Protein AF-A0A4R2RSB8-F1 (afdb_monomer_lite)

Radius of gyration: 29.46 Å; chains: 1; bounding box: 56×40×78 Å

Foldseek 3Di:
DDDDDKDQPDAAPPDDDPNHHFDFFQGFIDPPRWTFFKAAPPDDDVNGGGHDQQGATQCGDTRNDDDPPDDDDHDMDGHHHRDYPDDVVRVVVVVVVVVVVVPDDDPPDVPPVVVPPVPDDPVVVVVVVVVVVVVVVVVVPDPAPFAFAAQDFLDFFQQWDFDDPVLVVLVVVLVVQVVDPPPPLPPQDDDCVQAPDQDSVNVSFFDNFKHKDQLQPDDDWWKDWARDPVCQQPFKIASDADLDRNCCCLQVVDESNRGSGFKMWIFRSHPDIWMKHWGRKDAYSNNGTISHHGHIITGDHGNPTDTDDIDTGNHRVD

pLDDT: mean 78.01, std 21.11, range [29.03, 97.56]

Sequence (318 aa):
MQAPSGKIIEGSPNVTINGLAASRVGDQESCDGGEIAQDSGTVFINGIPAARVGDKVTCGATIVGGSRNVFIGGATVTRLPVHSEVSEAARFAAVVIGILSALGGLARATASAFAEIKAAGFARAAQIGVKALGRAIEARGTPKPFAYSPKRLGETEPGAVPNNAKLQSEMDAAATVRARKAEEYPKLTAPADEYPELPAAKAATFGDDVRPWNGDDHEGPIRRVIGSDRDANGGYWQAEIPSNEAEWRGGSAVLNDWNGNGGYVESSPKGLRGWIGSARPQMSSDGVNVLPGHGEWIWFPPGSAGPGKTMPTPWSTK

Secondary structure (DSSP, 8-state):
-PPP-PPB----SS-EETTEEPPBTT-BBTTTS-BB-EEESS-EETTEEBP-TTPBBTTS-B-----SS----S-EEE-S----SS-HHHHHHHHHHHHHHHTS--SS-TTTTTTSTTTS-HHHHHHHHHHHHHHHHHHH-SPPSS-PPPP-TTPPPTT-EE--HHHHHHHHHHHHHHHS-GGGS------TTTS----HHHHTTB-TT-EEEEGGG--S-EEEEESSGGGTT-SEEBS---SSHHHHHHHTT--TTT---SEEEEE--TT-EEEEEEBPPEE-TTSSEEE----EEEE--TTSS-----EE-TTS--

Structure (mmCIF, N/CA/C/O backbone):
data_AF-A0A4R2RSB8-F1
#
_entry.id   AF-A0A4R2RSB8-F1
#
loop_
_atom_site.group_PDB
_atom_site.id
_atom_site.type_symbol
_atom_site.label_atom_id
_atom_site.label_alt_id
_atom_site.label_comp_id
_atom_site.label_asym_id
_atom_site.label_entity_id
_atom_site.label_seq_id
_atom_site.pdbx_PDB_ins_code
_atom_site.Cartn_x
_atom_site.Cartn_y
_atom_site.Cartn_z
_atom_site.occupancy
_atom_site.B_iso_or_equiv
_atom_site.auth_seq_id
_atom_site.auth_comp_id
_atom_site.auth_asym_id
_atom_site.auth_atom_id
_atom_site.pdbx_PDB_model_num
ATOM 1 N N . MET A 1 1 ? -13.057 -18.273 -39.770 1.00 29.03 1 MET A N 1
ATOM 2 C CA . MET A 1 1 ? -12.344 -18.038 -41.042 1.00 29.03 1 MET A CA 1
ATOM 3 C C . MET A 1 1 ? -10.967 -17.521 -40.676 1.00 29.03 1 MET A C 1
ATOM 5 O O . MET A 1 1 ? -10.892 -16.511 -39.992 1.00 29.03 1 MET A O 1
ATOM 9 N N . GLN A 1 2 ? -9.912 -18.275 -40.976 1.00 30.48 2 GLN A N 1
ATOM 10 C CA . GLN A 1 2 ? -8.538 -17.864 -40.687 1.00 30.48 2 GLN A CA 1
ATOM 11 C C . GLN A 1 2 ? -8.103 -16.953 -41.839 1.00 30.48 2 GLN A C 1
ATOM 13 O O . GLN A 1 2 ? -8.272 -17.334 -42.995 1.00 30.48 2 GLN A O 1
ATOM 18 N N . ALA A 1 3 ? -7.652 -15.735 -41.533 1.00 47.25 3 ALA A N 1
ATOM 19 C CA . ALA A 1 3 ? -7.052 -14.872 -42.546 1.00 47.25 3 ALA A CA 1
ATOM 20 C C . ALA A 1 3 ? -5.827 -15.593 -43.143 1.00 47.25 3 ALA A C 1
ATOM 22 O O . ALA A 1 3 ? -5.155 -16.318 -42.399 1.00 47.25 3 ALA A O 1
ATOM 23 N N . PRO A 1 4 ? -5.550 -15.447 -44.449 1.00 53.94 4 PRO A N 1
ATOM 24 C CA . PRO A 1 4 ? -4.369 -16.046 -45.059 1.00 53.94 4 PRO A CA 1
ATOM 25 C C . PRO A 1 4 ? -3.113 -15.594 -44.298 1.00 53.94 4 PRO A C 1
ATOM 27 O O . PRO A 1 4 ? -2.945 -14.414 -44.001 1.00 53.94 4 PRO A O 1
ATOM 30 N N . SER A 1 5 ? -2.273 -16.551 -43.901 1.00 59.53 5 SER A N 1
ATOM 31 C CA . SER A 1 5 ? -1.018 -16.292 -43.191 1.00 59.53 5 SER A CA 1
ATOM 32 C C . SER A 1 5 ? 0.164 -16.517 -44.129 1.00 59.53 5 SER A C 1
ATOM 34 O O . SER A 1 5 ? 0.365 -17.648 -44.581 1.00 59.53 5 SER A O 1
ATOM 36 N N . GLY A 1 6 ? 0.951 -15.471 -44.379 1.00 71.56 6 GLY A N 1
ATOM 37 C CA . GLY A 1 6 ? 2.159 -15.527 -45.201 1.00 71.56 6 GLY A CA 1
ATOM 38 C C . GLY A 1 6 ? 3.397 -15.910 -44.399 1.00 71.56 6 GLY A C 1
ATOM 39 O O . GLY A 1 6 ? 3.478 -15.685 -43.189 1.00 71.56 6 GLY A O 1
ATOM 40 N N . LYS A 1 7 ? 4.379 -16.517 -45.069 1.00 85.75 7 LYS A N 1
ATOM 41 C CA . LYS A 1 7 ? 5.738 -16.708 -44.540 1.00 85.75 7 LYS A CA 1
ATOM 42 C C . LYS A 1 7 ? 6.673 -15.677 -45.155 1.00 85.75 7 LYS A C 1
ATOM 44 O O . LYS A 1 7 ? 6.570 -15.429 -46.355 1.00 85.75 7 LYS A O 1
ATOM 49 N N . ILE A 1 8 ? 7.616 -15.168 -44.366 1.00 88.06 8 ILE A N 1
ATOM 50 C CA . ILE A 1 8 ? 8.793 -14.480 -44.902 1.00 88.06 8 ILE A CA 1
ATOM 51 C C . ILE A 1 8 ? 9.649 -15.528 -45.620 1.00 88.06 8 ILE A C 1
ATOM 53 O O . ILE A 1 8 ? 9.944 -16.578 -45.044 1.00 88.06 8 ILE A O 1
ATOM 57 N N . ILE A 1 9 ? 9.966 -15.276 -46.886 1.00 88.25 9 ILE A N 1
ATOM 58 C CA . ILE A 1 9 ? 10.662 -16.221 -47.773 1.00 88.25 9 ILE A CA 1
ATOM 59 C C . ILE A 1 9 ? 12.098 -15.804 -48.083 1.00 88.25 9 ILE A C 1
ATOM 61 O O . ILE A 1 9 ? 12.877 -16.624 -48.564 1.00 88.25 9 ILE A O 1
ATOM 65 N N . GLU A 1 10 ? 12.462 -14.569 -47.751 1.00 90.19 10 GLU A N 1
ATOM 66 C CA . GLU A 1 10 ? 13.816 -14.045 -47.887 1.00 90.19 10 GLU A CA 1
ATOM 67 C C . GLU A 1 10 ? 14.446 -13.724 -46.526 1.00 90.19 10 GLU A C 1
ATOM 69 O O . GLU A 1 10 ? 13.794 -13.700 -45.480 1.00 90.19 10 GLU A O 1
ATOM 74 N N . GLY A 1 11 ? 15.759 -13.526 -46.532 1.00 91.69 11 GLY A N 1
ATOM 75 C CA . GLY A 1 11 ? 16.539 -13.276 -45.332 1.00 91.69 11 GLY A CA 1
ATOM 76 C C . GLY A 1 11 ? 17.997 -13.001 -45.662 1.00 91.69 11 GLY A C 1
ATOM 77 O O . GLY A 1 11 ? 18.422 -13.017 -46.819 1.00 91.69 11 GLY A O 1
ATOM 78 N N . SER A 1 12 ? 18.798 -12.779 -44.625 1.00 94.75 12 SER A N 1
ATOM 79 C CA . SER A 1 12 ? 20.246 -12.664 -44.773 1.00 94.75 12 SER A CA 1
ATOM 80 C C . SER A 1 12 ? 20.858 -13.907 -45.448 1.00 94.75 12 SER A C 1
ATOM 82 O O . SER A 1 12 ? 20.555 -15.033 -45.048 1.00 94.75 12 SER A O 1
ATOM 84 N N . PRO A 1 13 ? 21.789 -13.732 -46.406 1.00 91.06 13 PRO A N 1
ATOM 85 C CA . PRO A 1 13 ? 22.442 -14.852 -47.083 1.00 91.06 13 PRO A CA 1
ATOM 86 C C . PRO A 1 13 ? 23.438 -15.614 -46.194 1.00 91.06 13 PRO A C 1
ATOM 88 O O . PRO A 1 13 ? 23.857 -16.711 -46.554 1.00 91.06 13 PRO A O 1
ATOM 91 N N . ASN A 1 14 ? 23.873 -15.037 -45.067 1.00 86.38 14 ASN A N 1
ATOM 92 C CA . ASN A 1 14 ? 24.934 -15.617 -44.236 1.00 86.38 14 ASN A CA 1
ATOM 93 C C . ASN A 1 14 ? 24.772 -15.414 -42.721 1.00 86.38 14 ASN A C 1
ATOM 95 O O . ASN A 1 14 ? 25.541 -15.991 -41.954 1.00 86.38 14 ASN A O 1
ATOM 99 N N . VAL A 1 15 ? 23.793 -14.631 -42.267 1.00 91.44 15 VAL A N 1
ATOM 100 C CA . VAL A 1 15 ? 23.451 -14.500 -40.848 1.00 91.44 15 VAL A CA 1
ATOM 101 C C . VAL A 1 15 ? 22.202 -15.320 -40.579 1.00 91.44 15 VAL A C 1
ATOM 103 O O . VAL A 1 15 ? 21.133 -15.057 -41.129 1.00 91.44 15 VAL A O 1
ATOM 106 N N . THR A 1 16 ? 22.334 -16.313 -39.704 1.00 92.81 16 THR A N 1
ATOM 107 C CA . THR A 1 16 ? 21.220 -17.169 -39.300 1.00 92.81 16 THR A CA 1
ATOM 108 C C . THR A 1 16 ? 20.891 -16.988 -37.823 1.00 92.81 16 THR A C 1
ATOM 110 O O . THR A 1 16 ? 21.765 -16.712 -37.002 1.00 92.81 16 THR A O 1
ATOM 113 N N . ILE A 1 17 ? 19.616 -17.150 -37.477 1.00 89.44 17 ILE A N 1
ATOM 114 C CA . ILE A 1 17 ? 19.109 -17.198 -36.107 1.00 89.44 17 ILE A CA 1
ATOM 115 C C . ILE A 1 17 ? 18.406 -18.542 -35.945 1.00 89.44 17 ILE A C 1
ATOM 117 O O . ILE A 1 17 ? 17.421 -18.822 -36.625 1.00 89.44 17 ILE A O 1
ATOM 121 N N . ASN A 1 18 ? 18.930 -19.389 -35.056 1.00 89.25 18 ASN A N 1
ATOM 122 C CA . ASN A 1 18 ? 18.462 -20.768 -34.864 1.00 89.25 18 ASN A CA 1
ATOM 123 C C . ASN A 1 18 ? 18.368 -21.578 -36.172 1.00 89.25 18 ASN A C 1
ATOM 125 O O . ASN A 1 18 ? 17.429 -22.344 -36.373 1.00 89.25 18 ASN A O 1
ATOM 129 N N . GLY A 1 19 ? 19.338 -21.394 -37.073 1.00 87.44 19 GLY A N 1
ATOM 130 C CA . GLY A 1 19 ? 19.419 -22.132 -38.336 1.00 87.44 19 GLY A CA 1
ATOM 131 C C . GLY A 1 19 ? 18.513 -21.617 -39.460 1.00 87.44 19 GLY A C 1
ATOM 132 O O . GLY A 1 19 ? 18.522 -22.202 -40.538 1.00 87.44 19 GLY A O 1
ATOM 133 N N . LEU A 1 20 ? 17.769 -20.525 -39.250 1.00 89.06 20 LEU A N 1
ATOM 134 C CA . LEU A 1 20 ? 16.993 -19.843 -40.292 1.00 89.06 20 LEU A CA 1
ATOM 135 C C . LEU A 1 20 ? 17.647 -18.510 -40.658 1.00 89.06 20 LEU A C 1
ATOM 137 O O . LEU A 1 20 ? 18.219 -17.853 -39.790 1.00 89.06 20 LEU A O 1
ATOM 141 N N . ALA A 1 21 ? 17.561 -18.105 -41.924 1.00 92.00 21 ALA A N 1
ATOM 142 C CA . ALA A 1 21 ? 18.059 -16.807 -42.375 1.00 92.00 21 ALA A CA 1
ATOM 143 C C . ALA A 1 21 ? 17.400 -15.669 -41.578 1.00 92.00 21 ALA A C 1
ATOM 145 O O . ALA A 1 21 ? 16.188 -15.670 -41.360 1.00 92.00 21 ALA A O 1
ATOM 146 N N . ALA A 1 22 ? 18.200 -14.714 -41.108 1.00 94.25 22 ALA A N 1
ATOM 147 C CA . ALA A 1 22 ? 17.685 -13.614 -40.306 1.00 94.25 22 ALA A CA 1
ATOM 148 C C . ALA A 1 22 ? 16.990 -12.567 -41.188 1.00 94.25 22 ALA A C 1
ATOM 150 O O . ALA A 1 22 ? 17.601 -12.059 -42.130 1.00 94.25 22 ALA A O 1
ATOM 151 N N . SER A 1 23 ? 15.737 -12.244 -40.867 1.00 95.62 23 SER A N 1
ATOM 152 C CA . SER A 1 23 ? 14.913 -11.303 -41.633 1.00 95.62 23 SER A CA 1
ATOM 153 C C . SER A 1 23 ? 15.280 -9.837 -41.374 1.00 95.62 23 SER A C 1
ATOM 155 O O . SER A 1 23 ? 15.682 -9.447 -40.273 1.00 95.62 23 SER A O 1
ATOM 157 N N . ARG A 1 24 ? 15.122 -9.012 -42.403 1.00 97.06 24 ARG A N 1
ATOM 158 C CA . ARG A 1 24 ? 15.528 -7.608 -42.495 1.00 97.06 24 ARG A CA 1
ATOM 159 C C . ARG A 1 24 ? 14.450 -6.817 -43.235 1.00 97.06 24 ARG A C 1
ATOM 161 O O . ARG A 1 24 ? 13.611 -7.392 -43.923 1.00 97.06 24 ARG A O 1
ATOM 168 N N . VAL A 1 25 ? 14.469 -5.493 -43.102 1.00 93.50 25 VAL A N 1
ATOM 169 C CA . VAL A 1 25 ? 13.593 -4.630 -43.912 1.00 93.50 25 VAL A CA 1
ATOM 170 C C . VAL A 1 25 ? 13.822 -4.879 -45.407 1.00 93.50 25 VAL A C 1
ATOM 172 O O . VAL A 1 25 ? 14.966 -5.024 -45.839 1.00 93.50 25 VAL A O 1
ATOM 175 N N . GLY A 1 26 ? 12.737 -4.940 -46.180 1.00 88.56 26 GLY A N 1
ATOM 176 C CA . GLY A 1 26 ? 12.766 -5.247 -47.612 1.00 88.56 26 GLY A CA 1
ATOM 177 C C . GLY A 1 26 ? 12.718 -6.737 -47.972 1.00 88.56 26 GLY A C 1
ATOM 178 O O . GLY A 1 26 ? 12.441 -7.043 -49.122 1.00 88.56 26 GLY A O 1
ATOM 179 N N . ASP A 1 27 ? 12.931 -7.669 -47.032 1.00 93.38 27 ASP A N 1
ATOM 180 C CA . ASP A 1 27 ? 12.805 -9.103 -47.342 1.00 93.38 27 ASP A CA 1
ATOM 181 C C . ASP A 1 27 ? 11.326 -9.456 -47.647 1.00 93.38 27 ASP A C 1
ATOM 183 O O . ASP A 1 27 ? 10.404 -8.967 -46.978 1.00 93.38 27 ASP A O 1
ATOM 187 N N . GLN A 1 28 ? 11.097 -10.304 -48.656 1.00 89.50 28 GLN A N 1
ATOM 188 C CA . GLN A 1 28 ? 9.758 -10.612 -49.177 1.00 89.50 28 GLN A CA 1
ATOM 189 C C . GLN A 1 28 ? 8.955 -11.633 -48.360 1.00 89.50 28 GLN A C 1
ATOM 191 O O . GLN A 1 28 ? 9.485 -12.566 -47.744 1.00 89.50 28 GLN A O 1
ATOM 196 N N . GLU A 1 29 ? 7.632 -11.488 -48.423 1.00 85.69 29 GLU A N 1
ATOM 197 C CA . GLU A 1 29 ? 6.645 -12.426 -47.900 1.00 85.69 29 GLU A CA 1
ATOM 198 C C . GLU A 1 29 ? 5.865 -13.141 -49.015 1.00 85.69 29 GLU A C 1
ATOM 200 O O . GLU A 1 29 ? 5.754 -12.673 -50.144 1.00 85.69 29 GLU A O 1
ATOM 205 N N . SER A 1 30 ? 5.336 -14.321 -48.699 1.00 81.75 30 SER A N 1
ATOM 206 C CA . SER A 1 30 ? 4.754 -15.242 -49.689 1.00 81.75 30 SER A CA 1
ATOM 207 C C . SER A 1 30 ? 3.261 -15.066 -49.956 1.00 81.75 30 SER A C 1
ATOM 209 O O . SER A 1 30 ? 2.773 -15.699 -50.889 1.00 81.75 30 SER A O 1
ATOM 211 N N . CYS A 1 31 ? 2.523 -14.284 -49.159 1.00 72.44 31 CYS A N 1
ATOM 212 C CA . CYS A 1 31 ? 1.079 -14.145 -49.363 1.00 72.44 31 CYS A CA 1
ATOM 213 C C . CYS A 1 31 ? 0.751 -13.227 -50.538 1.00 72.44 31 CYS A C 1
ATOM 215 O O . CYS A 1 31 ? 0.204 -13.706 -51.526 1.00 72.44 31 CYS A O 1
ATOM 217 N N . ASP A 1 32 ? 1.130 -11.952 -50.451 1.00 70.75 32 ASP A N 1
ATOM 218 C CA . ASP A 1 32 ? 0.753 -10.938 -51.444 1.00 70.75 32 ASP A CA 1
ATOM 219 C C . ASP A 1 32 ? 1.974 -10.298 -52.129 1.00 70.75 32 ASP A C 1
ATOM 221 O O . ASP A 1 32 ? 1.861 -9.269 -52.795 1.00 70.75 32 ASP A O 1
ATOM 225 N N . GLY A 1 33 ? 3.161 -10.897 -51.963 1.00 70.25 33 GLY A N 1
ATOM 226 C CA . GLY A 1 33 ? 4.423 -10.363 -52.489 1.00 70.25 33 GLY A CA 1
ATOM 227 C C . GLY A 1 33 ? 4.867 -9.069 -51.801 1.00 70.25 33 GLY A C 1
ATOM 228 O O . GLY A 1 33 ? 5.660 -8.313 -52.358 1.00 70.25 33 GLY A O 1
ATOM 229 N N . GLY A 1 34 ? 4.332 -8.789 -50.609 1.00 82.44 34 GLY A N 1
ATOM 230 C CA . GLY A 1 34 ? 4.724 -7.642 -49.806 1.00 82.44 34 GLY A CA 1
ATOM 231 C C . GLY A 1 34 ? 6.120 -7.801 -49.203 1.00 82.44 34 GLY A C 1
ATOM 232 O O . GLY A 1 34 ? 6.608 -8.899 -48.959 1.00 82.44 34 GLY A O 1
ATOM 233 N N . GLU A 1 35 ? 6.757 -6.677 -48.907 1.00 91.06 35 GLU A N 1
ATOM 234 C CA . GLU A 1 35 ? 8.049 -6.644 -48.217 1.00 91.06 35 GLU A CA 1
ATOM 235 C C . GLU A 1 35 ? 7.892 -6.238 -46.751 1.00 91.06 35 GLU A C 1
ATOM 237 O O . GLU A 1 35 ? 6.918 -5.575 -46.369 1.00 91.06 35 GLU A O 1
ATOM 242 N N . ILE A 1 36 ? 8.864 -6.598 -45.915 1.00 93.56 36 ILE A N 1
ATOM 243 C CA . ILE A 1 36 ? 8.948 -6.097 -44.541 1.00 93.56 36 ILE A CA 1
ATOM 244 C C . ILE A 1 36 ? 9.163 -4.580 -44.558 1.00 93.56 36 ILE A C 1
ATOM 246 O O . ILE A 1 36 ? 10.132 -4.086 -45.127 1.00 93.56 36 ILE A O 1
ATOM 250 N N . ALA A 1 37 ? 8.271 -3.845 -43.893 1.00 91.31 37 ALA A N 1
ATOM 251 C CA . ALA A 1 37 ? 8.198 -2.386 -43.919 1.00 91.31 37 ALA A CA 1
ATOM 252 C C . ALA A 1 37 ? 8.703 -1.704 -42.640 1.00 91.31 37 ALA A C 1
ATOM 254 O O . ALA A 1 37 ? 8.994 -0.502 -42.662 1.00 91.31 37 ALA A O 1
ATOM 255 N N . GLN A 1 38 ? 8.772 -2.442 -41.529 1.00 93.81 38 GLN A N 1
ATOM 256 C CA . GLN A 1 38 ? 9.250 -1.955 -40.236 1.00 93.81 38 GLN A CA 1
ATOM 257 C C . GLN A 1 38 ? 10.409 -2.798 -39.697 1.00 93.81 38 GLN A C 1
ATOM 259 O O . GLN A 1 38 ? 10.501 -3.990 -39.980 1.00 93.81 38 GLN A O 1
ATOM 264 N N . ASP A 1 39 ? 11.273 -2.166 -38.904 1.00 94.94 39 ASP A N 1
ATOM 265 C CA . ASP A 1 39 ? 12.507 -2.769 -38.395 1.00 94.94 39 ASP A CA 1
ATOM 266 C C . ASP A 1 39 ? 13.023 -2.123 -37.099 1.00 94.94 39 ASP A C 1
ATOM 268 O O . ASP A 1 39 ? 12.460 -1.153 -36.581 1.00 94.94 39 ASP A O 1
ATOM 272 N N . SER A 1 40 ? 14.127 -2.666 -36.578 1.00 93.81 40 SER A N 1
ATOM 273 C CA . SER A 1 40 ? 14.923 -2.064 -35.510 1.00 93.81 40 SER A CA 1
ATOM 274 C C . SER A 1 40 ? 15.683 -0.822 -35.985 1.00 93.81 40 SER A C 1
ATOM 276 O O . SER A 1 40 ? 16.537 -0.881 -36.864 1.00 93.81 40 SER A O 1
ATOM 278 N N . GLY A 1 41 ? 15.491 0.294 -35.286 1.00 87.50 41 GLY A N 1
ATOM 279 C CA . GLY A 1 41 ? 16.260 1.519 -35.498 1.00 87.50 41 GLY A CA 1
ATOM 280 C C . GLY A 1 41 ? 17.721 1.460 -35.041 1.00 87.50 41 GLY A C 1
ATOM 281 O O . GLY A 1 41 ? 18.448 2.420 -35.276 1.00 87.50 41 GLY A O 1
ATOM 282 N N . THR A 1 42 ? 18.159 0.387 -34.370 1.00 85.88 42 THR A N 1
ATOM 283 C CA . THR A 1 42 ? 19.504 0.313 -33.764 1.00 85.88 42 THR A CA 1
ATOM 284 C C . THR A 1 42 ? 20.287 -0.953 -34.097 1.00 85.88 42 THR A C 1
ATOM 286 O O . THR A 1 42 ? 21.482 -0.997 -33.819 1.00 85.88 42 THR A O 1
ATOM 289 N N . VAL A 1 43 ? 19.656 -1.993 -34.651 1.00 87.94 43 VAL A N 1
ATOM 290 C CA . VAL A 1 43 ? 20.317 -3.272 -34.950 1.00 87.94 43 VAL A CA 1
ATOM 291 C C . VAL A 1 43 ? 20.244 -3.571 -36.440 1.00 87.94 43 VAL A C 1
ATOM 293 O O . VAL A 1 43 ? 19.170 -3.557 -37.035 1.00 87.94 43 VAL A O 1
ATOM 296 N N . PHE A 1 44 ? 21.398 -3.893 -37.021 1.00 92.62 44 PHE A N 1
ATOM 297 C CA . PHE A 1 44 ? 21.575 -4.109 -38.452 1.00 92.62 44 PHE A CA 1
ATOM 298 C C . PHE A 1 44 ? 22.163 -5.498 -38.709 1.00 92.62 44 PHE A C 1
ATOM 300 O O . PHE A 1 44 ? 23.083 -5.932 -38.017 1.00 92.62 44 PHE A O 1
ATOM 307 N N . ILE A 1 45 ? 21.662 -6.177 -39.737 1.00 90.94 45 ILE A N 1
ATOM 308 C CA . ILE A 1 45 ? 22.128 -7.473 -40.228 1.00 90.94 45 ILE A CA 1
ATOM 309 C C . ILE A 1 45 ? 22.575 -7.273 -41.676 1.00 90.94 45 ILE A C 1
ATOM 311 O O . ILE A 1 45 ? 21.793 -6.868 -42.533 1.00 90.94 45 ILE A O 1
ATOM 315 N N . ASN A 1 46 ? 23.863 -7.502 -41.945 1.00 90.88 46 ASN A N 1
ATOM 316 C CA . ASN A 1 46 ? 24.513 -7.131 -43.213 1.00 90.88 46 ASN A CA 1
ATOM 317 C C . ASN A 1 46 ? 24.309 -5.653 -43.602 1.00 90.88 46 ASN A C 1
ATOM 319 O O . ASN A 1 46 ? 24.137 -5.340 -44.775 1.00 90.88 46 ASN A O 1
ATOM 323 N N . GLY A 1 47 ? 24.291 -4.746 -42.620 1.00 88.38 47 GLY A N 1
ATOM 324 C CA . GLY A 1 47 ? 24.073 -3.315 -42.859 1.00 88.38 47 GLY A CA 1
ATOM 325 C C . GLY A 1 47 ? 22.619 -2.923 -43.145 1.00 88.38 47 GLY A C 1
ATOM 326 O O . GLY A 1 47 ? 22.341 -1.737 -43.288 1.00 88.38 47 GLY A O 1
ATOM 327 N N . ILE A 1 48 ? 21.688 -3.881 -43.172 1.00 90.44 48 ILE A N 1
ATOM 328 C CA . ILE A 1 48 ? 20.254 -3.633 -43.341 1.00 90.44 48 ILE A CA 1
ATOM 329 C C . ILE A 1 48 ? 19.561 -3.802 -41.980 1.00 90.44 48 ILE A C 1
ATOM 331 O O . ILE A 1 48 ? 19.852 -4.769 -41.273 1.00 90.44 48 ILE A O 1
ATOM 335 N N . PRO A 1 49 ? 18.671 -2.886 -41.571 1.00 95.56 49 PRO A N 1
ATOM 336 C CA . PRO A 1 49 ? 17.948 -2.989 -40.307 1.00 95.56 49 PRO A CA 1
ATOM 337 C C . PRO A 1 49 ? 17.231 -4.331 -40.099 1.00 95.56 49 PRO A C 1
ATOM 339 O O . PRO A 1 49 ? 16.581 -4.855 -41.006 1.00 95.56 49 PRO A O 1
ATOM 342 N N . ALA A 1 50 ? 17.353 -4.883 -38.893 1.00 94.38 50 ALA A N 1
ATOM 343 C CA . ALA A 1 50 ? 16.807 -6.190 -38.544 1.00 94.38 50 ALA A CA 1
ATOM 344 C C . ALA A 1 50 ? 15.293 -6.136 -38.293 1.00 94.38 50 ALA A C 1
ATOM 346 O O . ALA A 1 50 ? 14.821 -5.291 -37.529 1.00 94.38 50 ALA A O 1
ATOM 347 N N . ALA A 1 51 ? 14.554 -7.082 -38.872 1.00 95.50 51 ALA A N 1
ATOM 348 C CA . ALA A 1 51 ? 13.121 -7.245 -38.655 1.00 95.50 51 ALA A CA 1
ATOM 349 C C . ALA A 1 51 ? 12.831 -8.139 -37.441 1.00 95.50 51 ALA A C 1
ATOM 351 O O . ALA A 1 51 ? 13.624 -9.016 -37.086 1.00 95.50 51 ALA A O 1
ATOM 352 N N . ARG A 1 52 ? 11.688 -7.923 -36.784 1.00 95.38 52 ARG A N 1
ATOM 353 C CA . ARG A 1 52 ? 11.328 -8.590 -35.526 1.00 95.38 52 ARG A CA 1
ATOM 354 C C . ARG A 1 52 ? 9.859 -8.983 -35.487 1.00 95.38 52 ARG A C 1
ATOM 356 O O . ARG A 1 52 ? 9.028 -8.487 -36.242 1.00 95.38 52 ARG A O 1
ATOM 363 N N . VAL A 1 53 ? 9.524 -9.832 -34.517 1.00 89.44 53 VAL A N 1
ATOM 364 C CA . VAL A 1 53 ? 8.127 -10.065 -34.132 1.00 89.44 53 VAL A CA 1
ATOM 365 C C . VAL A 1 53 ? 7.493 -8.734 -33.724 1.00 89.44 53 VAL A C 1
ATOM 367 O O . VAL A 1 53 ? 8.043 -8.013 -32.895 1.00 89.44 53 VAL A O 1
ATOM 370 N N . GLY A 1 54 ? 6.333 -8.427 -34.300 1.00 86.31 54 GLY A N 1
ATOM 371 C CA . GLY A 1 54 ? 5.610 -7.172 -34.099 1.00 86.31 54 GLY A CA 1
ATOM 372 C C . GLY A 1 54 ? 5.837 -6.122 -35.189 1.00 86.31 54 GLY A C 1
ATOM 373 O O . GLY A 1 54 ? 4.998 -5.230 -35.320 1.00 86.31 54 GLY A O 1
ATOM 374 N N . ASP A 1 55 ? 6.894 -6.243 -35.997 1.00 92.75 55 ASP A N 1
ATOM 375 C CA . ASP A 1 55 ? 7.123 -5.350 -37.134 1.00 92.75 55 ASP A CA 1
ATOM 376 C C . ASP A 1 55 ? 6.138 -5.673 -38.282 1.00 92.75 55 ASP A C 1
ATOM 378 O O . ASP A 1 55 ? 5.648 -6.802 -38.429 1.00 92.75 55 ASP A O 1
ATOM 382 N N . LYS A 1 56 ? 5.788 -4.654 -39.071 1.00 90.00 56 LYS A N 1
ATOM 383 C CA . LYS A 1 56 ? 4.814 -4.751 -40.165 1.00 90.00 56 LYS A CA 1
ATOM 384 C C . LYS A 1 56 ? 5.446 -5.036 -41.519 1.00 90.00 56 LYS A C 1
ATOM 386 O O . LYS A 1 56 ? 6.538 -4.559 -41.816 1.00 90.00 56 LYS A O 1
ATOM 391 N N . VAL A 1 57 ? 4.684 -5.723 -42.363 1.00 88.38 57 VAL A N 1
ATOM 392 C CA . VAL A 1 57 ? 4.899 -5.792 -43.814 1.00 88.38 57 VAL A CA 1
ATOM 393 C C . VAL A 1 57 ? 4.067 -4.725 -44.532 1.00 88.38 57 VAL A C 1
ATOM 395 O O . VAL A 1 57 ? 3.119 -4.167 -43.971 1.00 88.38 57 VAL A O 1
ATOM 398 N N . THR A 1 58 ? 4.423 -4.430 -45.777 1.00 84.81 58 THR A N 1
ATOM 399 C CA . THR A 1 58 ? 3.794 -3.407 -46.631 1.00 84.81 58 THR A CA 1
ATOM 400 C C . THR A 1 58 ? 2.287 -3.603 -46.829 1.00 84.81 58 THR A C 1
ATOM 402 O O . THR A 1 58 ? 1.576 -2.608 -46.904 1.00 84.81 58 THR A O 1
ATOM 405 N N . CYS A 1 59 ? 1.760 -4.834 -46.813 1.00 79.25 59 CYS A N 1
ATOM 406 C CA . CYS A 1 59 ? 0.311 -5.107 -46.865 1.00 79.25 59 CYS A CA 1
ATOM 407 C C . CYS A 1 59 ? -0.423 -4.874 -45.523 1.00 79.25 59 CYS A C 1
ATOM 409 O O . CYS A 1 59 ? -1.636 -5.048 -45.402 1.00 79.25 59 CYS A O 1
ATOM 411 N N . GLY A 1 60 ? 0.300 -4.476 -44.470 1.00 78.31 60 GLY A N 1
ATOM 412 C CA . GLY A 1 60 ? -0.263 -4.155 -43.159 1.00 78.31 60 GLY A CA 1
ATOM 413 C C . GLY A 1 60 ? -0.334 -5.315 -42.172 1.00 78.31 60 GLY A C 1
ATOM 414 O O . GLY A 1 60 ? -0.632 -5.061 -40.993 1.00 78.31 60 GLY A O 1
ATOM 415 N N . ALA A 1 61 ? -0.017 -6.538 -42.609 1.00 81.44 61 ALA A N 1
ATOM 416 C CA . ALA A 1 61 ? 0.148 -7.688 -41.730 1.00 81.44 61 ALA A CA 1
ATOM 417 C C . ALA A 1 61 ? 1.330 -7.493 -40.762 1.00 81.44 61 ALA A C 1
ATOM 419 O O . ALA A 1 61 ? 2.230 -6.677 -40.979 1.00 81.44 61 ALA A O 1
ATOM 420 N N . THR A 1 62 ? 1.288 -8.218 -39.647 1.00 87.62 62 THR A N 1
ATOM 421 C CA . THR A 1 62 ? 2.291 -8.146 -38.579 1.00 87.62 62 THR A CA 1
ATOM 422 C C . THR A 1 62 ? 3.053 -9.465 -38.517 1.00 87.62 62 THR A C 1
ATOM 424 O O . THR A 1 62 ? 2.434 -10.529 -38.544 1.00 87.62 62 THR A O 1
ATOM 427 N N . ILE A 1 63 ? 4.378 -9.412 -38.371 1.00 86.31 63 ILE A N 1
ATOM 428 C CA . ILE A 1 63 ? 5.202 -10.602 -38.144 1.00 86.31 63 ILE A CA 1
ATOM 429 C C . ILE A 1 63 ? 4.871 -11.168 -36.759 1.00 86.31 63 ILE A C 1
ATOM 431 O O . ILE A 1 63 ? 5.115 -10.530 -35.738 1.00 86.31 63 ILE A O 1
ATOM 435 N N . VAL A 1 64 ? 4.312 -12.375 -36.713 1.00 87.38 64 VAL A N 1
ATOM 436 C CA . VAL A 1 64 ? 3.900 -13.043 -35.461 1.00 87.38 64 VAL A CA 1
ATOM 437 C C . VAL A 1 64 ? 4.829 -14.184 -35.039 1.00 87.38 64 VAL A C 1
ATOM 439 O O . VAL A 1 64 ? 4.718 -14.684 -33.922 1.00 87.38 64 VAL A O 1
ATOM 442 N N . GLY A 1 65 ? 5.741 -14.609 -35.917 1.00 82.75 65 GLY A N 1
ATOM 443 C CA . GLY A 1 65 ? 6.684 -15.701 -35.675 1.00 82.75 65 GLY A CA 1
ATOM 444 C C . GLY A 1 65 ? 8.129 -15.210 -35.621 1.00 82.75 65 GLY A C 1
ATOM 445 O O . GLY A 1 65 ? 8.521 -14.353 -36.405 1.00 82.75 65 GLY A O 1
ATOM 446 N N . GLY A 1 66 ? 8.925 -15.764 -34.707 1.00 87.94 66 GLY A N 1
ATOM 447 C CA . GLY A 1 66 ? 10.344 -15.445 -34.561 1.00 87.94 66 GLY A CA 1
ATOM 448 C C . GLY A 1 66 ? 11.058 -16.396 -33.602 1.00 87.94 66 GLY A C 1
ATOM 449 O O . GLY A 1 66 ? 10.473 -17.362 -33.104 1.00 87.94 66 GLY A O 1
ATOM 450 N N . SER A 1 67 ? 12.338 -16.124 -33.349 1.00 87.56 67 SER A N 1
ATOM 451 C CA . SER A 1 67 ? 13.147 -16.893 -32.400 1.00 87.56 67 SER A CA 1
ATOM 452 C C . SER A 1 67 ? 12.607 -16.787 -30.970 1.00 87.56 67 SER A C 1
ATOM 454 O O . SER A 1 67 ? 12.200 -15.717 -30.530 1.00 87.56 67 SER A O 1
ATOM 456 N N . ARG A 1 68 ? 12.636 -17.896 -30.220 1.00 90.06 68 ARG A N 1
ATOM 457 C CA . ARG A 1 68 ? 12.174 -17.944 -28.819 1.00 90.06 68 ARG A CA 1
ATOM 458 C C . ARG A 1 68 ? 13.238 -17.537 -27.796 1.00 90.06 68 ARG A C 1
ATOM 460 O O . ARG A 1 68 ? 12.914 -17.387 -26.624 1.00 90.06 68 ARG A O 1
ATOM 467 N N . ASN A 1 69 ? 14.494 -17.413 -28.214 1.00 86.69 69 ASN A N 1
ATOM 468 C CA . ASN A 1 69 ? 15.639 -17.179 -27.329 1.00 86.69 69 ASN A CA 1
ATOM 469 C C . ASN A 1 69 ? 16.627 -16.129 -27.864 1.00 86.69 69 ASN A C 1
ATOM 471 O O . ASN A 1 69 ? 17.654 -15.893 -27.237 1.00 86.69 69 ASN A O 1
ATOM 475 N N . VAL A 1 70 ? 16.332 -15.500 -29.004 1.00 85.38 70 VAL A N 1
ATOM 476 C CA . VAL A 1 70 ? 17.119 -14.390 -29.553 1.00 85.38 70 VAL A CA 1
ATOM 477 C C . VAL A 1 70 ? 16.195 -13.193 -29.708 1.00 85.38 70 VAL A C 1
ATOM 479 O O . VAL A 1 70 ? 15.202 -13.266 -30.429 1.00 85.38 70 VAL A O 1
ATOM 482 N N . PHE A 1 71 ? 16.535 -12.097 -29.032 1.00 91.62 71 PHE A N 1
ATOM 483 C CA . PHE A 1 71 ? 15.732 -10.879 -28.982 1.00 91.62 71 PHE A CA 1
ATOM 484 C C . PHE A 1 71 ? 16.542 -9.705 -29.527 1.00 91.62 71 PHE A C 1
ATOM 486 O O . PHE A 1 71 ? 17.684 -9.488 -29.125 1.00 91.62 71 PHE A O 1
ATOM 493 N N . ILE A 1 72 ? 15.943 -8.944 -30.441 1.00 88.75 72 ILE A N 1
ATOM 494 C CA . ILE A 1 72 ? 16.564 -7.785 -31.088 1.00 88.75 72 ILE A CA 1
ATOM 495 C C . ILE A 1 72 ? 15.875 -6.519 -30.564 1.00 88.75 72 ILE A C 1
ATOM 497 O O . ILE A 1 72 ? 14.662 -6.358 -30.698 1.00 88.75 72 ILE A O 1
ATOM 501 N N . GLY A 1 73 ? 16.648 -5.629 -29.940 1.00 82.19 73 GLY A N 1
ATOM 502 C CA . GLY A 1 73 ? 16.156 -4.372 -29.364 1.00 82.19 73 GLY A CA 1
ATOM 503 C C . GLY A 1 73 ? 16.005 -3.236 -30.382 1.00 82.19 73 GLY A C 1
ATOM 504 O O . GLY A 1 73 ? 16.090 -3.451 -31.589 1.00 82.19 73 GLY A O 1
ATOM 505 N N . GLY A 1 74 ? 15.796 -2.016 -29.883 1.00 86.81 74 GLY A N 1
ATOM 506 C CA . GLY A 1 74 ? 15.699 -0.792 -30.689 1.00 86.81 74 GLY A CA 1
ATOM 507 C C . GLY A 1 74 ? 14.268 -0.298 -30.915 1.00 86.81 74 GLY A C 1
ATOM 508 O O . GLY A 1 74 ? 13.310 -1.073 -30.871 1.00 86.81 74 GLY A O 1
ATOM 509 N N . ALA A 1 75 ? 14.120 1.007 -31.150 1.00 83.38 75 ALA A N 1
ATOM 510 C CA . ALA A 1 75 ? 12.835 1.600 -31.518 1.00 83.38 75 ALA A CA 1
ATOM 511 C C . ALA A 1 75 ? 12.380 1.085 -32.892 1.00 83.38 75 ALA A C 1
ATOM 513 O O . ALA A 1 75 ? 13.214 0.886 -33.772 1.00 83.38 75 ALA A O 1
ATOM 514 N N . THR A 1 76 ? 11.075 0.880 -33.084 1.00 88.69 76 THR A N 1
ATOM 515 C CA . THR A 1 76 ? 10.528 0.496 -34.393 1.00 88.69 76 THR A CA 1
ATOM 516 C C . THR A 1 76 ? 10.574 1.681 -35.350 1.00 88.69 76 THR A C 1
ATOM 518 O O . THR A 1 76 ? 10.038 2.746 -35.039 1.00 88.69 76 THR A O 1
ATOM 521 N N . VAL A 1 77 ? 11.166 1.493 -36.529 1.00 82.44 77 VAL A N 1
ATOM 522 C CA . VAL A 1 77 ? 11.176 2.494 -37.602 1.00 82.44 77 VAL A CA 1
ATOM 523 C C . VAL A 1 77 ? 10.408 1.953 -38.800 1.00 82.44 77 VAL A C 1
ATOM 525 O O . VAL A 1 77 ? 10.564 0.795 -39.161 1.00 82.44 77 VAL A O 1
ATOM 528 N N . THR A 1 78 ? 9.560 2.787 -39.406 1.00 89.06 78 THR A N 1
ATOM 529 C CA . THR A 1 78 ? 8.841 2.447 -40.645 1.00 89.06 78 THR A CA 1
ATOM 530 C C . THR A 1 78 ? 9.604 3.020 -41.825 1.00 89.06 78 THR A C 1
ATOM 532 O O . THR A 1 78 ? 9.810 4.232 -41.875 1.00 89.06 78 THR A O 1
ATOM 535 N N . ARG A 1 79 ? 10.043 2.164 -42.749 1.00 83.00 79 ARG A N 1
ATOM 536 C CA . ARG A 1 79 ? 10.851 2.569 -43.913 1.00 83.00 79 ARG A CA 1
ATOM 537 C C . ARG A 1 79 ? 10.138 2.383 -45.234 1.00 83.00 79 ARG A C 1
ATOM 539 O O . ARG A 1 79 ? 10.409 3.145 -46.155 1.00 83.00 79 ARG A O 1
ATOM 546 N N . LEU A 1 80 ? 9.216 1.425 -45.306 1.00 83.25 80 LEU A N 1
ATOM 547 C CA . LEU A 1 80 ? 8.347 1.256 -46.464 1.00 83.25 80 LEU A CA 1
ATOM 548 C C . LEU A 1 80 ? 6.907 1.655 -46.110 1.00 83.25 80 LEU A C 1
ATOM 550 O O . LEU A 1 80 ? 6.483 1.474 -44.963 1.00 83.25 80 LEU A O 1
ATOM 554 N N . PRO A 1 81 ? 6.142 2.209 -47.066 1.00 78.44 81 PRO A N 1
ATOM 555 C CA . PRO A 1 81 ? 4.734 2.510 -46.861 1.00 78.44 81 PRO A CA 1
ATOM 556 C C . PRO A 1 81 ? 3.948 1.252 -46.489 1.00 78.44 81 PRO A C 1
ATOM 558 O O . PRO A 1 81 ? 4.040 0.221 -47.150 1.00 78.44 81 PRO A O 1
ATOM 561 N N . VAL A 1 82 ? 3.147 1.348 -45.431 1.00 78.88 82 VAL A N 1
ATOM 562 C CA . VAL A 1 82 ? 2.243 0.272 -45.025 1.00 78.88 82 VAL A CA 1
ATOM 563 C C . VAL A 1 82 ? 0.852 0.580 -45.569 1.00 78.88 82 VAL A C 1
ATOM 565 O O . VAL A 1 82 ? 0.140 1.432 -45.034 1.00 78.88 82 VAL A O 1
ATOM 568 N N . HIS A 1 83 ? 0.461 -0.115 -46.629 1.00 66.56 83 HIS A N 1
ATOM 569 C CA . HIS A 1 83 ? -0.870 -0.051 -47.209 1.00 66.56 83 HIS A CA 1
ATOM 570 C C . HIS A 1 83 ? -1.852 -0.820 -46.321 1.00 66.56 83 HIS A C 1
ATOM 572 O O . HIS A 1 83 ? -1.635 -1.970 -45.951 1.00 66.56 83 HIS A O 1
ATOM 578 N N . SER A 1 84 ? -2.933 -0.163 -45.910 1.00 55.38 84 SER A N 1
ATOM 579 C CA . SER A 1 84 ? -3.976 -0.776 -45.093 1.00 55.38 84 SER A CA 1
ATOM 580 C C . SER A 1 84 ? -5.108 -1.307 -45.968 1.00 55.38 84 SER A C 1
ATOM 582 O O . SER A 1 84 ? -5.855 -0.507 -46.525 1.00 55.38 84 SER A O 1
ATOM 584 N N . GLU A 1 85 ? -5.303 -2.627 -46.019 1.00 54.62 85 GLU A N 1
ATOM 585 C CA . GLU A 1 85 ? -6.457 -3.238 -46.712 1.00 54.62 85 GLU A CA 1
ATOM 586 C C . GLU A 1 85 ? -7.818 -2.870 -46.095 1.00 54.62 85 GLU A C 1
ATOM 588 O O . GLU A 1 85 ? -8.862 -2.932 -46.738 1.00 54.62 85 GLU A O 1
ATOM 593 N N . VAL A 1 86 ? -7.818 -2.432 -44.837 1.00 51.66 86 VAL A N 1
ATOM 594 C CA . VAL A 1 86 ? -8.996 -1.881 -44.161 1.00 51.66 86 VAL A CA 1
ATOM 595 C C . VAL A 1 86 ? -8.874 -0.369 -44.112 1.00 51.66 86 VAL A C 1
ATOM 597 O O . VAL A 1 86 ? -7.910 0.148 -43.541 1.00 51.66 86 VAL A O 1
ATOM 600 N N . SER A 1 87 ? -9.870 0.327 -44.674 1.00 46.53 87 SER A N 1
ATOM 601 C CA . SER A 1 87 ? -9.929 1.791 -44.642 1.00 46.53 87 SER A CA 1
ATOM 602 C C . SER A 1 87 ? -9.791 2.290 -43.202 1.00 46.53 87 SER A C 1
ATOM 604 O O . SER A 1 87 ? -10.253 1.637 -42.258 1.00 46.53 87 SER A O 1
ATOM 606 N N . GLU A 1 88 ? -9.163 3.450 -43.003 1.00 47.69 88 GLU A N 1
ATOM 607 C CA . GLU A 1 88 ? -9.009 4.013 -41.656 1.00 47.69 88 GLU A CA 1
ATOM 608 C C . GLU A 1 88 ? -10.349 4.140 -40.923 1.00 47.69 88 GLU A C 1
ATOM 610 O O . GLU A 1 88 ? -10.407 3.945 -39.712 1.00 47.69 88 GLU A O 1
ATOM 615 N N . ALA A 1 89 ? -11.447 4.349 -41.656 1.00 42.91 89 ALA A N 1
ATOM 616 C CA . ALA A 1 89 ? -12.790 4.367 -41.094 1.00 42.91 89 ALA A CA 1
ATOM 617 C C . ALA A 1 89 ? -13.210 3.003 -40.509 1.00 42.91 89 ALA A C 1
ATOM 619 O O . ALA A 1 89 ? -13.820 2.959 -39.442 1.00 42.91 89 ALA A O 1
ATOM 620 N N . ALA A 1 90 ? -12.850 1.888 -41.152 1.00 46.19 90 ALA A N 1
ATOM 621 C CA . ALA A 1 90 ? -13.108 0.541 -40.639 1.00 46.19 90 ALA A CA 1
ATOM 622 C C . ALA A 1 90 ? -12.223 0.207 -39.425 1.00 46.19 90 ALA A C 1
ATOM 624 O O . ALA A 1 90 ? -12.686 -0.419 -38.471 1.00 46.19 90 ALA A O 1
ATOM 625 N N . ARG A 1 91 ? -10.970 0.683 -39.416 1.00 47.12 91 ARG A N 1
ATOM 626 C CA . ARG A 1 91 ? -10.071 0.564 -38.255 1.00 47.12 91 ARG A CA 1
ATOM 627 C C . ARG A 1 91 ? -10.573 1.381 -37.068 1.00 47.12 91 ARG A C 1
ATOM 629 O O . ARG A 1 91 ? -10.607 0.871 -35.951 1.00 47.12 91 ARG A O 1
ATOM 636 N N . PHE A 1 92 ? -11.031 2.607 -37.311 1.00 45.34 92 PHE A N 1
ATOM 637 C CA . PHE A 1 92 ? -11.630 3.460 -36.290 1.00 45.34 92 PHE A CA 1
ATOM 638 C C . PHE A 1 92 ? -12.920 2.840 -35.737 1.00 45.34 92 PHE A C 1
ATOM 640 O O . PHE A 1 92 ? -13.090 2.769 -34.523 1.00 45.34 92 PHE A O 1
ATOM 647 N N . ALA A 1 93 ? -13.782 2.286 -36.597 1.00 46.25 93 ALA A N 1
ATOM 648 C CA . ALA A 1 93 ? -14.983 1.568 -36.174 1.00 46.25 93 ALA A CA 1
ATOM 649 C C . ALA A 1 93 ? -14.657 0.331 -35.316 1.00 46.25 93 ALA A C 1
ATOM 651 O O . ALA A 1 93 ? -15.277 0.131 -34.275 1.00 46.25 93 ALA A O 1
ATOM 652 N N . ALA A 1 94 ? -13.652 -0.466 -35.692 1.00 45.94 94 ALA A N 1
ATOM 653 C CA . ALA A 1 94 ? -13.229 -1.634 -34.918 1.00 45.94 94 ALA A CA 1
ATOM 654 C C . ALA A 1 94 ? -12.628 -1.256 -33.551 1.00 45.94 94 ALA A C 1
ATOM 656 O O . ALA A 1 94 ? -12.904 -1.924 -32.557 1.00 45.94 94 ALA A O 1
ATOM 657 N N . VAL A 1 95 ? -11.863 -0.162 -33.474 1.00 44.25 95 VAL A N 1
ATOM 658 C CA . VAL A 1 95 ? -11.335 0.371 -32.206 1.00 44.25 95 VAL A CA 1
ATOM 659 C C . VAL A 1 95 ? -12.469 0.887 -31.317 1.00 44.25 95 VAL A C 1
ATOM 661 O O . VAL A 1 95 ? -12.495 0.579 -30.129 1.00 44.25 95 VAL A O 1
ATOM 664 N N . VAL A 1 96 ? -13.453 1.592 -31.883 1.00 46.66 96 VAL A N 1
ATOM 665 C CA . VAL A 1 96 ? -14.647 2.047 -31.150 1.00 46.66 96 VAL A CA 1
ATOM 666 C C . VAL A 1 96 ? -15.454 0.857 -30.614 1.00 46.66 96 VAL A C 1
ATOM 668 O O . VAL A 1 96 ? -15.829 0.855 -29.444 1.00 46.66 96 VAL A O 1
ATOM 671 N N . ILE A 1 97 ? -15.658 -0.191 -31.419 1.00 47.94 97 ILE A N 1
ATOM 672 C CA . ILE A 1 97 ? -16.360 -1.423 -31.014 1.00 47.94 97 ILE A CA 1
ATOM 673 C C . ILE A 1 97 ? -15.569 -2.193 -29.941 1.00 47.94 97 ILE A C 1
ATOM 675 O O . ILE A 1 97 ? -16.153 -2.672 -28.966 1.00 47.94 97 ILE A O 1
ATOM 679 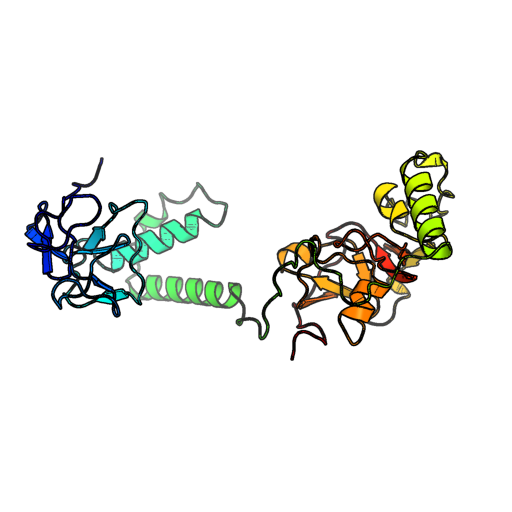N N . GLY A 1 98 ? -14.244 -2.284 -30.077 1.00 42.59 98 GLY A N 1
ATOM 680 C CA . GLY A 1 98 ? -13.366 -2.941 -29.106 1.00 42.59 98 GLY A CA 1
ATOM 681 C C . GLY A 1 98 ? -13.337 -2.230 -27.750 1.00 42.59 98 GLY A C 1
ATOM 682 O O . GLY A 1 98 ? -13.422 -2.883 -26.712 1.00 42.59 98 GLY A O 1
ATOM 683 N N . ILE A 1 99 ? -13.305 -0.893 -27.747 1.00 42.62 99 ILE A N 1
ATOM 684 C CA . ILE A 1 99 ? -13.357 -0.077 -26.523 1.00 42.62 99 ILE A CA 1
ATOM 685 C C . ILE A 1 99 ? -14.739 -0.174 -25.853 1.00 42.62 99 ILE A C 1
ATOM 687 O O . ILE A 1 99 ? -14.812 -0.327 -24.636 1.00 42.62 99 ILE A O 1
ATOM 691 N N . LEU A 1 100 ? -15.833 -0.165 -26.627 1.00 39.97 100 LEU A N 1
ATOM 692 C CA . LEU A 1 100 ? -17.198 -0.357 -26.109 1.00 39.97 100 LEU A CA 1
ATOM 693 C C . LEU A 1 100 ? -17.405 -1.742 -25.476 1.00 39.97 100 LEU A C 1
ATOM 695 O O . LEU A 1 100 ? -18.147 -1.873 -24.506 1.00 39.97 100 LEU A O 1
ATOM 699 N N . SER A 1 101 ? -16.728 -2.769 -25.991 1.00 38.19 101 SER A N 1
ATOM 700 C CA . SER A 1 101 ? -16.833 -4.142 -25.481 1.00 38.19 101 SER A CA 1
ATOM 701 C C . SER A 1 101 ? -16.045 -4.363 -24.181 1.00 38.19 101 SER A C 1
ATOM 703 O O . SER A 1 101 ? -16.412 -5.218 -23.379 1.00 38.19 101 SER A O 1
ATOM 705 N N . ALA A 1 102 ? -14.990 -3.579 -23.936 1.00 36.56 102 ALA A N 1
ATOM 706 C CA . ALA A 1 102 ? -14.147 -3.684 -22.741 1.00 36.56 102 ALA A CA 1
ATOM 707 C C . ALA A 1 102 ? -14.685 -2.914 -21.514 1.00 36.56 102 ALA A C 1
ATOM 709 O O . ALA A 1 102 ? -14.160 -3.077 -20.416 1.00 36.56 102 ALA A O 1
ATOM 710 N N . LEU A 1 103 ? -15.741 -2.106 -21.675 1.00 38.38 103 LEU A N 1
ATOM 711 C CA . LEU A 1 103 ? -16.334 -1.268 -20.619 1.00 38.38 103 LEU A CA 1
ATOM 712 C C . LEU A 1 103 ? -17.616 -1.856 -19.998 1.00 38.38 103 LEU A C 1
ATOM 714 O O . LEU A 1 103 ? -18.460 -1.113 -19.512 1.00 38.38 103 LEU A O 1
ATOM 718 N N . GLY A 1 104 ? -17.759 -3.186 -19.993 1.00 37.28 104 GLY A N 1
ATOM 719 C CA . GLY A 1 104 ? -18.642 -3.895 -19.060 1.00 37.28 104 GLY A CA 1
ATOM 720 C C . GLY A 1 104 ? -20.103 -3.432 -19.025 1.00 37.28 104 GLY A C 1
ATOM 721 O O . GLY A 1 104 ? -20.563 -2.936 -18.004 1.00 37.28 104 GLY A O 1
ATOM 722 N N . GLY A 1 105 ? -20.850 -3.675 -20.107 1.00 33.34 105 GLY A N 1
ATOM 723 C CA . GLY A 1 105 ? -22.314 -3.751 -20.050 1.00 33.34 105 GLY A CA 1
ATOM 724 C C . GLY A 1 105 ? -23.064 -2.902 -21.072 1.00 33.34 105 GLY A C 1
ATOM 725 O O . GLY A 1 105 ? -23.542 -1.828 -20.743 1.00 33.34 105 GLY A O 1
ATOM 726 N N . LEU A 1 106 ? -23.265 -3.439 -22.281 1.00 32.25 106 LEU A N 1
ATOM 727 C CA . LEU A 1 106 ? -24.609 -3.641 -22.842 1.00 32.25 106 LEU A CA 1
ATOM 728 C C . LEU A 1 106 ? -24.518 -4.539 -24.084 1.00 32.25 106 LEU A C 1
ATOM 730 O O . LEU A 1 106 ? -24.415 -4.086 -25.222 1.00 32.25 106 LEU A O 1
ATOM 734 N N . ALA A 1 107 ? -24.647 -5.841 -23.856 1.00 35.91 107 ALA A N 1
ATOM 735 C CA . ALA A 1 107 ? -24.907 -6.856 -24.871 1.00 35.91 107 ALA A CA 1
ATOM 736 C C . ALA A 1 107 ? -26.334 -6.764 -25.469 1.00 35.91 107 ALA A C 1
ATOM 738 O O . ALA A 1 107 ? -26.972 -7.786 -25.701 1.00 35.91 107 ALA A O 1
ATOM 739 N N . ARG A 1 108 ? -26.904 -5.566 -25.684 1.00 33.31 108 ARG A N 1
ATOM 740 C CA . ARG A 1 108 ? -28.306 -5.448 -26.135 1.00 33.31 108 ARG A CA 1
ATOM 741 C C . ARG A 1 108 ? -28.683 -4.114 -26.794 1.00 33.31 108 ARG A C 1
ATOM 743 O O . ARG A 1 108 ? -29.698 -3.530 -26.449 1.00 33.31 108 ARG A O 1
ATOM 750 N N . ALA A 1 109 ? -27.899 -3.629 -27.758 1.00 33.00 109 ALA A N 1
ATOM 751 C CA . ALA A 1 109 ? -28.375 -2.587 -28.689 1.00 33.00 109 ALA A CA 1
ATOM 752 C C . ALA A 1 109 ? -27.609 -2.525 -30.029 1.00 33.00 109 ALA A C 1
ATOM 754 O O . ALA A 1 109 ? -27.650 -1.513 -30.722 1.00 33.00 109 ALA A O 1
ATOM 755 N N . THR A 1 110 ? -26.896 -3.581 -30.433 1.00 35.94 110 THR A N 1
ATOM 756 C CA . THR A 1 110 ? -26.056 -3.540 -31.647 1.00 35.94 110 THR A CA 1
ATOM 757 C C . THR A 1 110 ? -26.819 -3.744 -32.959 1.00 35.94 110 THR A C 1
ATOM 759 O O . THR A 1 110 ? -26.210 -3.660 -34.017 1.00 35.94 110 THR A O 1
ATOM 762 N N . ALA A 1 111 ? -28.139 -3.956 -32.933 1.00 34.31 111 ALA A N 1
ATOM 763 C CA . ALA A 1 111 ? -28.932 -4.100 -34.158 1.00 34.31 111 ALA A CA 1
ATOM 764 C C . ALA A 1 111 ? -29.565 -2.780 -34.645 1.00 34.31 111 ALA A C 1
ATOM 766 O O . ALA A 1 111 ? -29.670 -2.570 -35.850 1.00 34.31 111 ALA A O 1
ATOM 767 N N . SER A 1 112 ? -29.953 -1.860 -33.752 1.00 31.61 112 SER A N 1
ATOM 768 C CA . SER A 1 112 ? -30.693 -0.644 -34.142 1.00 31.61 112 SER A CA 1
ATOM 769 C C . SER A 1 112 ? -29.811 0.560 -34.493 1.00 31.61 112 SER A C 1
ATOM 771 O O . SER A 1 112 ? -30.270 1.443 -35.210 1.00 31.61 112 SER A O 1
ATOM 773 N N . ALA A 1 113 ? -28.532 0.587 -34.098 1.00 37.81 113 ALA A N 1
ATOM 774 C CA . ALA A 1 113 ? -27.618 1.674 -34.479 1.00 37.81 113 ALA A CA 1
ATOM 775 C C . ALA A 1 113 ? -27.113 1.585 -35.937 1.00 37.81 113 ALA A C 1
ATOM 777 O O . ALA A 1 113 ? -26.612 2.572 -36.469 1.00 37.81 113 ALA A O 1
ATOM 778 N N . PHE A 1 114 ? -27.271 0.437 -36.610 1.00 39.47 114 PHE A N 1
ATOM 779 C CA . PHE A 1 114 ? -26.913 0.287 -38.028 1.00 39.47 114 PHE A CA 1
ATOM 780 C C . PHE A 1 114 ? -28.029 0.722 -38.993 1.00 39.47 114 PHE A C 1
ATOM 782 O O . PHE A 1 114 ? -27.747 0.976 -40.163 1.00 39.47 114 PHE A O 1
ATOM 789 N N . ALA A 1 115 ? -29.277 0.855 -38.528 1.00 33.97 115 ALA A N 1
ATOM 790 C CA . ALA A 1 115 ? -30.404 1.219 -39.389 1.00 33.97 115 ALA A CA 1
ATOM 791 C C . ALA A 1 115 ? -30.501 2.735 -39.668 1.00 33.97 115 ALA A C 1
ATOM 793 O O . ALA A 1 115 ? -30.984 3.126 -40.728 1.00 33.97 115 ALA A O 1
ATOM 794 N N . GLU A 1 116 ? -29.987 3.594 -38.780 1.00 34.06 116 GLU A N 1
ATOM 795 C CA . GLU A 1 116 ? -30.122 5.059 -38.906 1.00 34.06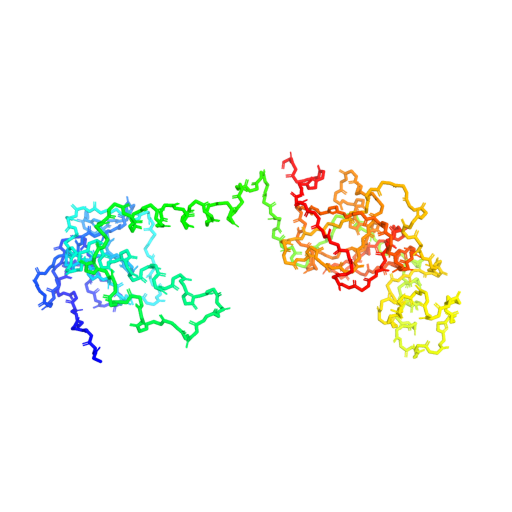 116 GLU A CA 1
ATOM 796 C C . GLU A 1 116 ? -28.872 5.801 -39.423 1.00 34.06 116 GLU A C 1
ATOM 798 O O . GLU A 1 116 ? -28.874 7.026 -39.533 1.00 34.06 116 GLU A O 1
ATOM 803 N N . ILE A 1 117 ? -27.813 5.101 -39.848 1.00 40.34 117 ILE A N 1
ATOM 804 C CA . ILE A 1 117 ? -26.621 5.751 -40.445 1.00 40.34 117 ILE A CA 1
ATOM 805 C C . ILE A 1 117 ? -26.869 6.205 -41.902 1.00 40.34 117 ILE A C 1
ATOM 807 O O . ILE A 1 117 ? -26.035 6.878 -42.502 1.00 40.34 117 ILE A O 1
ATOM 811 N N . LYS A 1 118 ? -28.044 5.929 -42.485 1.00 36.00 118 LYS A N 1
ATOM 812 C CA . LYS A 1 118 ? -28.403 6.463 -43.812 1.00 36.00 118 LYS A CA 1
ATOM 813 C C . LYS A 1 118 ? -28.962 7.896 -43.803 1.00 36.00 118 LYS A C 1
ATOM 815 O O . LYS A 1 118 ? -29.052 8.473 -44.880 1.00 36.00 118 LYS A O 1
ATOM 820 N N . ALA A 1 119 ? -29.306 8.491 -42.652 1.00 37.56 119 ALA A N 1
ATOM 821 C CA . ALA A 1 119 ? -30.067 9.754 -42.638 1.00 37.56 119 ALA A CA 1
ATOM 822 C C . ALA A 1 119 ? -29.371 10.980 -42.010 1.00 37.56 119 ALA A C 1
ATOM 824 O O . ALA A 1 119 ? -29.761 12.107 -42.309 1.00 37.56 119 ALA A O 1
ATOM 825 N N . ALA A 1 120 ? -28.334 10.826 -41.183 1.00 40.41 120 ALA A N 1
ATOM 826 C CA . ALA A 1 120 ? -27.661 11.963 -40.547 1.00 40.41 120 ALA A CA 1
ATOM 827 C C . ALA A 1 120 ? -26.175 11.985 -40.926 1.00 40.41 120 ALA A C 1
ATOM 829 O O . ALA A 1 120 ? -25.381 11.216 -40.394 1.00 40.41 120 ALA A O 1
ATOM 830 N N . GLY A 1 121 ? -25.815 12.851 -41.879 1.00 39.22 121 GLY A N 1
ATOM 831 C CA . GLY A 1 121 ? -24.482 12.928 -42.483 1.00 39.22 121 GLY A CA 1
ATOM 832 C C . GLY A 1 121 ? -23.307 12.954 -41.494 1.00 39.22 121 GLY A C 1
ATOM 833 O O . GLY A 1 121 ? -23.429 13.397 -40.349 1.00 39.22 121 GLY A O 1
ATOM 834 N N . PHE A 1 122 ? -22.148 12.505 -41.994 1.00 40.22 122 PHE A N 1
ATOM 835 C CA . PHE A 1 122 ? -20.855 12.315 -41.312 1.00 40.22 122 PHE A CA 1
ATOM 836 C C . PHE A 1 122 ? -20.495 13.353 -40.232 1.00 40.22 122 PHE A C 1
ATOM 838 O O . PHE A 1 122 ? -19.888 13.000 -39.221 1.00 40.22 122 PHE A O 1
ATOM 845 N N . ALA A 1 123 ? -20.901 14.614 -40.394 1.00 37.78 123 ALA A N 1
ATOM 846 C CA . ALA A 1 123 ? -20.655 15.685 -39.431 1.00 37.78 123 ALA A CA 1
ATOM 847 C C . ALA A 1 123 ? -21.243 15.409 -38.031 1.00 37.78 123 ALA A C 1
ATOM 849 O O . ALA A 1 123 ? -20.605 15.718 -37.023 1.00 37.78 123 ALA A O 1
ATOM 850 N N . ARG A 1 124 ? -22.428 14.788 -37.936 1.00 39.12 124 ARG A N 1
ATOM 851 C CA . ARG A 1 124 ? -23.085 14.533 -36.640 1.00 39.12 124 ARG A CA 1
ATOM 852 C C . ARG A 1 124 ? -22.463 13.336 -35.913 1.00 39.12 124 ARG A C 1
ATOM 854 O O . ARG A 1 124 ? -22.286 13.384 -34.699 1.00 39.12 124 ARG A O 1
ATOM 861 N N . ALA A 1 125 ? -22.047 12.311 -36.661 1.00 41.53 125 ALA A N 1
ATOM 862 C CA . ALA A 1 125 ? -21.308 11.161 -36.136 1.00 41.53 125 ALA A CA 1
ATOM 863 C C . ALA A 1 125 ? -19.902 11.555 -35.644 1.00 41.53 125 ALA A C 1
ATOM 865 O O . ALA A 1 125 ? -19.487 11.133 -34.565 1.00 41.53 125 ALA A O 1
ATOM 866 N N . ALA A 1 126 ? -19.208 12.437 -36.374 1.00 40.09 126 ALA A N 1
ATOM 867 C CA . ALA A 1 126 ? -17.923 12.991 -35.954 1.00 40.09 126 ALA A CA 1
ATOM 868 C C . ALA A 1 126 ? -18.040 13.788 -34.642 1.00 40.09 126 ALA A C 1
ATOM 870 O O . ALA A 1 126 ? -17.227 13.611 -33.740 1.00 40.09 126 ALA A O 1
ATOM 871 N N . GLN A 1 127 ? -19.088 14.603 -34.476 1.00 39.00 127 GLN A N 1
ATOM 872 C CA . GLN A 1 127 ? -19.319 15.345 -33.229 1.00 39.00 127 GLN A CA 1
ATOM 873 C C . GLN A 1 127 ? -19.631 14.438 -32.029 1.00 39.00 127 GLN A C 1
ATOM 875 O O . GLN A 1 127 ? -19.192 14.726 -30.914 1.00 39.00 127 GLN A O 1
ATOM 880 N N . ILE A 1 128 ? -20.358 13.336 -32.241 1.00 43.47 128 ILE A N 1
ATOM 881 C CA . ILE A 1 128 ? -20.609 12.329 -31.198 1.00 43.47 128 ILE A CA 1
ATOM 882 C C . ILE A 1 128 ? -19.297 11.631 -30.812 1.00 43.47 128 ILE A C 1
ATOM 884 O O . ILE A 1 128 ? -19.017 11.491 -29.622 1.00 43.47 128 ILE A O 1
ATOM 888 N N . GLY A 1 129 ? -18.460 11.276 -31.794 1.00 45.53 129 GLY A N 1
ATOM 889 C CA . GLY A 1 129 ? -17.132 10.698 -31.571 1.00 45.53 129 GLY A CA 1
ATOM 890 C C . GLY A 1 129 ? -16.183 11.638 -30.823 1.00 45.53 129 GLY A C 1
ATOM 891 O O . GLY A 1 129 ? -15.531 11.216 -29.875 1.00 45.53 129 GLY A O 1
ATOM 892 N N . VAL A 1 130 ? -16.168 12.928 -31.170 1.00 41.34 130 VAL A N 1
ATOM 893 C CA . VAL A 1 130 ? -15.377 13.957 -30.472 1.00 41.34 130 VAL A CA 1
ATOM 894 C C . VAL A 1 130 ? -15.877 14.177 -29.043 1.00 41.34 130 VAL A C 1
ATOM 896 O O . VAL A 1 130 ? -15.060 14.290 -28.136 1.00 41.34 130 VAL A O 1
ATOM 899 N N . LYS A 1 131 ? -17.195 14.172 -28.791 1.00 42.03 131 LYS A N 1
ATOM 900 C CA . LYS A 1 131 ? -17.736 14.239 -27.419 1.00 42.03 131 LYS A CA 1
ATOM 901 C C . LYS A 1 131 ? -17.423 12.985 -26.603 1.00 42.03 131 LYS A C 1
ATOM 903 O O . LYS A 1 131 ? -17.147 13.101 -25.413 1.00 42.03 131 LYS A O 1
ATOM 908 N N . ALA A 1 132 ? -17.454 11.803 -27.215 1.00 45.56 132 ALA A N 1
ATOM 909 C CA . ALA A 1 132 ? -17.093 10.551 -26.553 1.00 45.56 132 ALA A CA 1
ATOM 910 C C . ALA A 1 132 ? -15.588 10.483 -26.246 1.00 45.56 132 ALA A C 1
ATOM 912 O O . ALA A 1 132 ? -15.213 10.102 -25.142 1.00 45.56 132 ALA A O 1
ATOM 913 N N . LEU A 1 133 ? -14.735 10.930 -27.175 1.00 40.25 133 LEU A N 1
ATOM 914 C CA . LEU A 1 133 ? -13.294 11.063 -26.966 1.00 40.25 133 LEU A CA 1
ATOM 915 C C . LEU A 1 133 ? -12.973 12.137 -25.920 1.00 40.25 133 LEU A C 1
ATOM 917 O O . LEU A 1 133 ? -12.137 11.899 -25.061 1.00 40.25 133 LEU A O 1
ATOM 921 N N . GLY A 1 134 ? -13.670 13.277 -25.936 1.00 37.06 134 GLY A N 1
ATOM 922 C CA . GLY A 1 134 ? -13.550 14.324 -24.918 1.00 37.06 134 GLY A CA 1
ATOM 923 C C . GLY A 1 134 ? -13.896 13.806 -23.522 1.00 37.06 134 GLY A C 1
ATOM 924 O O . GLY A 1 134 ? -13.101 13.965 -22.603 1.00 37.06 134 GLY A O 1
ATOM 925 N N . ARG A 1 135 ? -15.003 13.061 -23.392 1.00 43.78 135 ARG A N 1
ATOM 926 C CA . ARG A 1 135 ? -15.374 12.371 -22.145 1.00 43.78 135 ARG A CA 1
ATOM 927 C C . ARG A 1 135 ? -14.377 11.282 -21.745 1.00 43.78 135 ARG A C 1
ATOM 929 O O . ARG A 1 135 ? -14.174 11.066 -20.560 1.00 43.78 135 ARG A O 1
ATOM 936 N N . ALA A 1 136 ? -13.747 10.600 -22.703 1.00 38.25 136 ALA A N 1
ATOM 937 C CA . ALA A 1 136 ? -12.719 9.591 -22.437 1.00 38.25 136 ALA A CA 1
ATOM 938 C C . ALA A 1 136 ? -11.365 10.206 -22.033 1.00 38.25 136 ALA A C 1
ATOM 940 O O . ALA A 1 136 ? -10.637 9.614 -21.239 1.00 38.25 136 ALA A O 1
ATOM 941 N N . ILE A 1 137 ? -11.031 11.392 -22.551 1.00 40.66 137 ILE A N 1
ATOM 942 C CA . ILE A 1 137 ? -9.879 12.196 -22.125 1.00 40.66 137 ILE A CA 1
ATOM 943 C C . ILE A 1 137 ? -10.133 12.758 -20.720 1.00 40.66 137 ILE A C 1
ATOM 945 O O . ILE A 1 137 ? -9.262 12.634 -19.865 1.00 40.66 137 ILE A O 1
ATOM 949 N N . GLU A 1 138 ? -11.336 13.273 -20.440 1.00 41.16 138 GLU A N 1
ATOM 950 C CA . GLU A 1 138 ? -11.756 13.653 -19.081 1.00 41.16 138 GLU A CA 1
ATOM 951 C C . GLU A 1 138 ? -11.728 12.455 -18.120 1.00 41.16 138 GLU A C 1
ATOM 953 O O . GLU A 1 138 ? -11.228 12.577 -17.004 1.00 41.16 138 GLU A O 1
ATOM 958 N N . ALA A 1 139 ? -12.175 11.274 -18.562 1.00 40.72 139 ALA A N 1
ATOM 959 C CA . ALA A 1 139 ? -12.147 10.045 -17.765 1.00 40.72 139 ALA A CA 1
ATOM 960 C C . ALA A 1 139 ? -10.732 9.481 -17.542 1.00 40.72 139 ALA A C 1
ATOM 962 O O . ALA A 1 139 ? -10.517 8.749 -16.578 1.00 40.72 139 ALA A O 1
ATOM 963 N N . ARG A 1 140 ? -9.754 9.812 -18.400 1.00 44.69 140 ARG A N 1
ATOM 964 C CA . ARG A 1 140 ? -8.337 9.462 -18.191 1.00 44.69 140 ARG A CA 1
ATOM 965 C C . ARG A 1 140 ? -7.655 10.326 -17.132 1.00 44.69 140 ARG A C 1
ATOM 967 O O . ARG A 1 140 ? -6.576 9.948 -16.681 1.00 44.69 140 ARG A O 1
ATOM 974 N N . GLY A 1 141 ? -8.279 11.433 -16.722 1.00 47.19 141 GLY A N 1
ATOM 975 C CA . GLY A 1 141 ? -7.676 12.415 -15.831 1.00 47.19 141 GLY A CA 1
ATOM 976 C C . GLY A 1 141 ? -6.448 13.084 -16.456 1.00 47.19 141 GLY A C 1
ATOM 977 O O . GLY A 1 141 ? -5.853 12.611 -17.425 1.00 47.19 141 GLY A O 1
ATOM 978 N N . THR A 1 142 ? -6.034 14.219 -15.902 1.00 54.12 142 THR A N 1
ATOM 979 C CA . THR A 1 142 ? -4.694 14.736 -16.188 1.00 54.12 142 THR A CA 1
ATOM 980 C C . THR A 1 142 ? -3.648 13.719 -15.711 1.00 54.12 142 THR A C 1
ATOM 982 O O . THR A 1 142 ? -3.827 13.148 -14.628 1.00 54.12 142 THR A O 1
ATOM 985 N N . PRO A 1 143 ? -2.565 13.464 -16.480 1.00 59.62 143 PRO A N 1
ATOM 986 C CA . PRO A 1 143 ? -1.466 12.622 -16.020 1.00 59.62 143 PRO A CA 1
ATOM 987 C C . PRO A 1 143 ? -1.013 13.086 -14.637 1.00 59.62 143 PRO A C 1
ATOM 989 O O . PRO A 1 143 ? -0.828 14.284 -14.408 1.00 59.62 143 PRO A O 1
ATOM 992 N N . LYS A 1 144 ? -0.887 12.147 -13.699 1.00 68.62 144 LYS A N 1
ATOM 993 C CA . LYS A 1 144 ? -0.483 12.478 -12.333 1.00 68.62 144 LYS A CA 1
ATOM 994 C C . LYS A 1 144 ? 0.917 13.094 -12.343 1.00 68.62 144 LYS A C 1
ATOM 996 O O . LYS A 1 144 ? 1.776 12.600 -13.069 1.00 68.62 144 LYS A O 1
ATOM 1001 N N . PRO A 1 145 ? 1.179 14.120 -11.515 1.00 71.12 145 PRO A N 1
ATOM 1002 C CA . PRO A 1 145 ? 2.488 14.768 -11.465 1.00 71.12 145 PRO A CA 1
ATOM 1003 C C . PRO A 1 145 ? 3.560 13.914 -10.762 1.00 71.12 145 PRO A C 1
ATOM 1005 O O . PRO A 1 145 ? 4.662 14.395 -10.532 1.00 71.12 145 PRO A O 1
ATOM 1008 N N . PHE A 1 146 ? 3.241 12.673 -10.388 1.00 80.88 146 PHE A N 1
ATOM 1009 C CA . PHE A 1 146 ? 4.124 11.747 -9.689 1.00 80.88 146 PHE A CA 1
ATOM 1010 C C . PHE A 1 146 ? 3.819 10.300 -10.098 1.00 80.88 146 PHE A C 1
ATOM 1012 O O . PHE A 1 146 ? 2.729 9.999 -10.596 1.00 80.88 146 PHE A O 1
ATOM 1019 N N . ALA A 1 147 ? 4.777 9.408 -9.849 1.00 83.19 147 ALA A N 1
ATOM 1020 C CA . ALA A 1 147 ? 4.631 7.969 -10.023 1.00 83.19 147 ALA A CA 1
ATOM 1021 C C . ALA A 1 147 ? 4.602 7.262 -8.661 1.00 83.19 147 ALA A C 1
ATOM 1023 O O . ALA A 1 147 ? 5.210 7.722 -7.697 1.00 83.19 147 ALA A O 1
ATOM 1024 N N . TYR A 1 148 ? 3.901 6.133 -8.592 1.00 88.50 148 TYR A N 1
ATOM 1025 C CA . TYR A 1 148 ? 4.015 5.225 -7.453 1.00 88.50 148 TYR A CA 1
ATOM 1026 C C . TYR A 1 148 ? 5.368 4.524 -7.481 1.00 88.50 148 TYR A C 1
ATOM 1028 O O . TYR A 1 148 ? 5.837 4.140 -8.558 1.00 88.50 148 TYR A O 1
ATOM 1036 N N . SER A 1 149 ? 5.966 4.309 -6.312 1.00 86.88 149 SER A N 1
ATOM 1037 C CA . SER A 1 149 ? 7.191 3.515 -6.240 1.00 86.88 149 SER A CA 1
ATOM 1038 C C . SER A 1 149 ? 6.853 2.023 -6.348 1.00 86.88 149 SER A C 1
ATOM 1040 O O . SER A 1 149 ? 5.800 1.582 -5.867 1.00 86.88 149 SER A O 1
ATOM 1042 N N . PRO A 1 150 ? 7.718 1.210 -6.979 1.00 87.38 150 PRO A N 1
ATOM 1043 C CA . PRO A 1 150 ? 7.558 -0.235 -6.946 1.00 87.38 150 PRO A CA 1
ATOM 1044 C C . PRO A 1 150 ? 7.685 -0.750 -5.505 1.00 87.38 150 PRO A C 1
ATOM 1046 O O . PRO A 1 150 ? 8.411 -0.189 -4.685 1.00 87.38 150 PRO A O 1
ATOM 1049 N N . LYS A 1 151 ? 6.990 -1.849 -5.203 1.00 90.94 151 LYS A N 1
ATOM 1050 C CA . LYS A 1 151 ? 7.166 -2.575 -3.939 1.00 90.94 151 LYS A CA 1
ATOM 1051 C C . LYS A 1 151 ? 8.595 -3.126 -3.859 1.00 90.94 151 LYS A C 1
ATOM 1053 O O . LYS A 1 151 ? 9.071 -3.705 -4.835 1.00 90.94 151 LYS A O 1
ATOM 1058 N N . ARG A 1 152 ? 9.252 -2.954 -2.710 1.00 89.50 152 ARG A N 1
ATOM 1059 C CA . ARG A 1 152 ? 10.649 -3.359 -2.464 1.00 89.50 152 ARG A CA 1
ATOM 1060 C C . ARG A 1 152 ? 10.700 -4.654 -1.653 1.00 89.50 152 ARG A C 1
ATOM 1062 O O . ARG A 1 152 ? 10.642 -4.617 -0.430 1.00 89.50 152 ARG A O 1
ATOM 1069 N N . LEU A 1 153 ? 10.733 -5.789 -2.347 1.00 90.00 153 LEU A N 1
ATOM 1070 C CA . LEU A 1 153 ? 10.549 -7.098 -1.717 1.00 90.00 153 LEU A CA 1
ATOM 1071 C C . LEU A 1 153 ? 11.778 -7.539 -0.920 1.00 90.00 153 LEU A C 1
ATOM 1073 O O . LEU A 1 153 ? 12.873 -7.611 -1.473 1.00 90.00 153 LEU A O 1
ATOM 1077 N N . GLY A 1 154 ? 11.582 -7.867 0.359 1.00 84.94 154 GLY A N 1
ATOM 1078 C CA . GLY A 1 154 ? 12.642 -8.372 1.245 1.00 84.94 154 GLY A CA 1
ATOM 1079 C C . GLY A 1 154 ? 13.705 -7.340 1.645 1.00 84.94 154 GLY A C 1
ATOM 1080 O O . GLY A 1 154 ? 14.666 -7.683 2.330 1.00 84.94 154 GLY A O 1
ATOM 1081 N N . GLU A 1 155 ? 13.550 -6.083 1.229 1.00 89.19 155 GLU A N 1
ATOM 1082 C CA . GLU A 1 155 ? 14.407 -4.983 1.663 1.00 89.19 155 GLU A CA 1
ATOM 1083 C C . GLU A 1 155 ? 13.956 -4.462 3.029 1.00 89.19 155 GLU A C 1
ATOM 1085 O O . GLU A 1 155 ? 12.755 -4.339 3.282 1.00 89.19 155 GLU A O 1
ATOM 1090 N N . THR A 1 156 ? 14.916 -4.083 3.876 1.00 93.62 156 THR A N 1
ATOM 1091 C CA . THR A 1 156 ? 14.643 -3.410 5.150 1.00 93.62 156 THR A CA 1
ATOM 1092 C C . THR A 1 156 ? 13.832 -2.137 4.913 1.00 93.62 156 THR A C 1
ATOM 1094 O O . THR A 1 156 ? 14.227 -1.259 4.139 1.00 93.62 156 THR A O 1
ATOM 1097 N N . GLU A 1 157 ? 12.684 -2.007 5.575 1.00 96.00 157 GLU A N 1
ATOM 1098 C CA . GLU A 1 157 ? 11.885 -0.789 5.489 1.00 96.00 157 GLU A CA 1
ATOM 1099 C C . GLU A 1 157 ? 12.617 0.434 6.069 1.00 96.00 157 GLU A C 1
ATOM 1101 O O . GLU A 1 157 ? 13.203 0.362 7.154 1.00 96.00 157 GLU A O 1
ATOM 1106 N N . PRO A 1 158 ? 12.505 1.612 5.423 1.00 95.19 158 PRO A N 1
ATOM 1107 C CA . PRO A 1 158 ? 12.802 2.875 6.084 1.00 95.19 158 PRO A CA 1
ATOM 1108 C C . PRO A 1 158 ? 12.065 2.973 7.427 1.00 95.19 158 PRO A C 1
ATOM 1110 O O . PRO A 1 158 ? 10.861 2.740 7.492 1.00 95.19 158 PRO A O 1
ATOM 1113 N N . GLY A 1 159 ? 12.782 3.326 8.495 1.00 95.44 159 GLY A N 1
ATOM 1114 C CA . GLY A 1 159 ? 12.219 3.416 9.848 1.00 95.44 159 GLY A CA 1
ATOM 1115 C C . GLY A 1 159 ? 12.192 2.100 10.629 1.00 95.44 159 GLY A C 1
ATOM 1116 O O . GLY A 1 159 ? 11.784 2.110 11.790 1.00 95.44 159 GLY A O 1
ATOM 1117 N N . ALA A 1 160 ? 12.645 0.988 10.040 1.00 97.56 160 ALA A N 1
ATOM 1118 C CA . ALA A 1 160 ? 12.920 -0.226 10.797 1.00 97.56 160 ALA A CA 1
ATOM 1119 C C . ALA A 1 160 ? 14.136 -0.029 11.716 1.00 97.56 160 ALA A C 1
ATOM 1121 O O . ALA A 1 160 ? 15.108 0.645 11.365 1.00 97.56 160 ALA A O 1
ATOM 1122 N N . VAL A 1 161 ? 14.074 -0.627 12.902 1.00 97.56 161 VAL A N 1
ATOM 1123 C CA . VAL A 1 161 ? 15.112 -0.560 13.936 1.00 97.56 161 VAL A CA 1
ATOM 1124 C C . VAL A 1 161 ? 15.549 -1.969 14.346 1.00 97.56 161 VAL A C 1
ATOM 1126 O O . VAL A 1 161 ? 14.774 -2.915 14.176 1.00 97.56 161 VAL A O 1
ATOM 1129 N N . PRO A 1 162 ? 16.754 -2.142 14.919 1.00 97.56 162 PRO A N 1
ATOM 1130 C CA . PRO A 1 162 ? 17.165 -3.432 15.457 1.00 97.56 162 PRO A CA 1
ATOM 1131 C C . PRO A 1 162 ? 16.169 -3.955 16.494 1.00 97.56 162 PRO A C 1
ATOM 1133 O O . PRO A 1 162 ? 15.721 -3.212 17.375 1.00 97.56 162 PRO A O 1
ATOM 1136 N N . ASN A 1 163 ? 15.847 -5.245 16.406 1.00 95.38 163 ASN A N 1
ATOM 1137 C CA . ASN A 1 163 ? 14.974 -5.892 17.374 1.00 95.38 163 ASN A CA 1
ATOM 1138 C C . ASN A 1 163 ? 15.587 -5.845 18.787 1.00 95.38 163 ASN A C 1
ATOM 1140 O O . ASN A 1 163 ? 16.800 -5.970 18.966 1.00 95.38 163 ASN A O 1
ATOM 1144 N N . ASN A 1 164 ? 14.741 -5.684 19.802 1.00 94.38 164 ASN A N 1
ATOM 1145 C CA . ASN A 1 164 ? 15.128 -5.706 21.207 1.00 94.38 164 ASN A CA 1
ATOM 1146 C C . ASN A 1 164 ? 14.063 -6.423 22.051 1.00 94.38 164 ASN A C 1
ATOM 1148 O O . ASN A 1 164 ? 12.957 -6.683 21.585 1.00 94.38 164 ASN A O 1
ATOM 1152 N N . ALA A 1 165 ? 14.383 -6.722 23.314 1.00 94.69 165 ALA A N 1
ATOM 1153 C CA . ALA A 1 165 ? 13.494 -7.491 24.189 1.00 94.69 165 ALA A CA 1
ATOM 1154 C C . ALA A 1 165 ? 12.091 -6.873 24.345 1.00 94.69 165 ALA A C 1
ATOM 1156 O O . ALA A 1 165 ? 11.110 -7.608 24.432 1.00 94.69 165 ALA A O 1
ATOM 1157 N N . LYS A 1 166 ? 11.984 -5.536 24.342 1.00 93.25 166 LYS A N 1
ATOM 1158 C CA . LYS A 1 166 ? 10.699 -4.836 24.442 1.00 93.25 166 LYS A CA 1
ATOM 1159 C C . LYS A 1 166 ? 9.864 -5.062 23.177 1.00 93.25 166 LYS A C 1
ATOM 1161 O O . LYS A 1 166 ? 8.750 -5.563 23.279 1.00 93.25 166 LYS A O 1
ATOM 1166 N N . LEU A 1 167 ? 10.423 -4.772 22.003 1.00 93.00 167 LEU A N 1
ATOM 1167 C CA . LEU A 1 167 ? 9.734 -4.945 20.720 1.00 93.00 167 LEU A CA 1
ATOM 1168 C C . LEU A 1 167 ? 9.347 -6.407 20.468 1.00 93.00 167 LEU A C 1
ATOM 1170 O O . LEU A 1 167 ? 8.227 -6.682 20.043 1.00 93.00 167 LEU A O 1
ATOM 1174 N N . GLN A 1 168 ? 10.230 -7.347 20.813 1.00 92.69 168 GLN A N 1
ATOM 1175 C CA . GLN A 1 168 ? 9.925 -8.772 20.732 1.00 92.69 168 GLN A CA 1
ATOM 1176 C C . GLN A 1 168 ? 8.736 -9.139 21.628 1.00 92.69 168 GLN A C 1
ATOM 1178 O O . GLN A 1 168 ? 7.810 -9.800 21.168 1.00 92.69 168 GLN A O 1
ATOM 1183 N N . SER A 1 169 ? 8.714 -8.664 22.878 1.00 88.81 169 SER A N 1
ATOM 1184 C CA . SER A 1 169 ? 7.610 -8.961 23.799 1.00 88.81 169 SER A CA 1
ATOM 1185 C C . SER A 1 169 ? 6.265 -8.400 23.325 1.00 88.81 169 SER A C 1
ATOM 1187 O O . SER A 1 169 ? 5.235 -9.056 23.472 1.00 88.81 169 SER A O 1
ATOM 1189 N N . GLU A 1 170 ? 6.266 -7.223 22.698 1.00 88.44 170 GLU A N 1
ATOM 1190 C CA . GLU A 1 170 ? 5.067 -6.606 22.125 1.00 88.44 170 GLU A CA 1
ATOM 1191 C C . GLU A 1 170 ? 4.569 -7.383 20.893 1.00 88.44 170 GLU A C 1
ATOM 1193 O O . GLU A 1 170 ? 3.365 -7.606 20.737 1.00 88.44 170 GLU A O 1
ATOM 1198 N N . MET A 1 171 ? 5.485 -7.865 20.044 1.00 88.62 171 MET A N 1
ATOM 1199 C CA . MET A 1 171 ? 5.151 -8.733 18.909 1.00 88.62 171 MET A CA 1
ATOM 1200 C C . MET A 1 171 ? 4.612 -10.101 19.358 1.00 88.62 171 MET A C 1
ATOM 1202 O O . MET A 1 171 ? 3.637 -10.597 18.788 1.00 88.62 171 MET A O 1
ATOM 1206 N N . ASP A 1 172 ? 5.189 -10.698 20.401 1.00 85.19 172 ASP A N 1
ATOM 1207 C CA . ASP A 1 172 ? 4.743 -11.981 20.956 1.00 85.19 172 ASP A CA 1
ATOM 1208 C C . ASP A 1 172 ? 3.364 -11.861 21.621 1.00 85.19 172 ASP A C 1
ATOM 1210 O O . ASP A 1 172 ? 2.506 -12.743 21.476 1.00 85.19 172 ASP A O 1
ATOM 1214 N N . ALA A 1 173 ? 3.101 -10.736 22.294 1.00 76.50 173 ALA A N 1
ATOM 1215 C CA . ALA A 1 173 ? 1.771 -10.399 22.790 1.00 76.50 173 ALA A CA 1
ATOM 1216 C C . ALA A 1 173 ? 0.768 -10.296 21.629 1.00 76.50 173 ALA A C 1
ATOM 1218 O O . ALA A 1 173 ? -0.330 -10.853 21.707 1.00 76.50 173 ALA A O 1
ATOM 1219 N N . ALA A 1 174 ? 1.163 -9.687 20.505 1.00 68.75 174 ALA A N 1
ATOM 1220 C CA . ALA A 1 174 ? 0.337 -9.622 19.302 1.00 68.75 174 ALA A CA 1
ATOM 1221 C C . ALA A 1 174 ? 0.003 -11.005 18.729 1.00 68.75 174 ALA A C 1
ATOM 1223 O O . ALA A 1 174 ? -1.149 -11.272 18.380 1.00 68.75 174 ALA A O 1
ATOM 1224 N N . ALA A 1 175 ? 0.991 -11.897 18.653 1.00 66.94 175 ALA A N 1
ATOM 1225 C CA . ALA A 1 175 ? 0.803 -13.266 18.184 1.00 66.94 175 ALA A CA 1
ATOM 1226 C C . ALA A 1 175 ? -0.107 -14.073 19.122 1.00 66.94 175 ALA A C 1
ATOM 1228 O O . ALA A 1 175 ? -0.997 -14.783 18.655 1.00 66.94 175 ALA A O 1
ATOM 1229 N N . THR A 1 176 ? 0.057 -13.905 20.437 1.00 62.19 176 THR A N 1
ATOM 1230 C CA . THR A 1 176 ? -0.799 -14.536 21.453 1.00 62.19 176 THR A CA 1
ATOM 1231 C C . THR A 1 176 ? -2.247 -14.087 21.300 1.00 62.19 176 THR A C 1
ATOM 1233 O O . THR A 1 176 ? -3.154 -14.914 21.293 1.00 62.19 176 THR A O 1
ATOM 1236 N N . VAL A 1 177 ? -2.464 -12.792 21.085 1.00 59.16 177 VAL A N 1
ATOM 1237 C CA . VAL A 1 177 ? -3.788 -12.214 20.846 1.00 59.16 177 VAL A CA 1
ATOM 1238 C C . VAL A 1 177 ? -4.402 -12.677 19.514 1.00 59.16 177 VAL A C 1
ATOM 1240 O O . VAL A 1 177 ? -5.612 -12.841 19.428 1.00 59.16 177 VAL A O 1
ATOM 1243 N N . ARG A 1 178 ? -3.601 -12.956 18.475 1.00 57.53 178 ARG A N 1
ATOM 1244 C CA . ARG A 1 178 ? -4.088 -13.592 17.228 1.00 57.53 178 ARG A CA 1
ATOM 1245 C C . ARG A 1 178 ? -4.439 -15.069 17.412 1.00 57.53 178 ARG A C 1
ATOM 1247 O O . ARG A 1 178 ? -5.303 -15.578 16.702 1.00 57.53 178 ARG A O 1
ATOM 1254 N N . ALA A 1 179 ? -3.734 -15.759 18.307 1.00 51.41 179 ALA A N 1
ATOM 1255 C CA . ALA A 1 179 ? -3.894 -17.188 18.564 1.00 51.41 179 ALA A CA 1
ATOM 1256 C C . ALA A 1 179 ? -5.044 -17.494 19.537 1.00 51.41 179 ALA A C 1
ATOM 1258 O O . ALA A 1 179 ? -5.675 -18.549 19.437 1.00 51.41 179 ALA A O 1
ATOM 1259 N N . ARG A 1 180 ? -5.336 -16.580 20.466 1.00 51.06 180 ARG A N 1
ATOM 1260 C CA . ARG A 1 180 ? -6.499 -16.654 21.348 1.00 51.06 180 ARG A CA 1
ATOM 1261 C C . ARG A 1 180 ? -7.698 -16.055 20.618 1.00 51.06 180 ARG A C 1
ATOM 1263 O O . ARG A 1 180 ? -7.623 -14.983 20.031 1.00 51.06 180 ARG A O 1
ATOM 1270 N N . LYS A 1 181 ? -8.793 -16.807 20.562 1.00 48.16 181 LYS A N 1
ATOM 1271 C CA . LYS A 1 181 ? -10.020 -16.419 19.858 1.00 48.16 181 LYS A CA 1
ATOM 1272 C C . LYS A 1 181 ? -10.527 -15.054 20.349 1.00 48.16 181 LYS A C 1
ATOM 1274 O O . LYS A 1 181 ? -10.255 -14.653 21.478 1.00 48.16 181 LYS A O 1
ATOM 1279 N N . ALA A 1 182 ? -11.301 -14.375 19.498 1.00 46.38 182 ALA A N 1
ATOM 1280 C CA . ALA A 1 182 ? -11.839 -13.018 19.667 1.00 46.38 182 ALA A CA 1
ATOM 1281 C C . ALA A 1 182 ? -12.542 -12.726 21.015 1.00 46.38 182 ALA A C 1
ATOM 1283 O O . ALA A 1 182 ? -12.813 -11.569 21.319 1.00 46.38 182 ALA A O 1
ATOM 1284 N N . GLU A 1 183 ? -12.834 -13.754 21.815 1.00 47.25 183 GLU A N 1
ATOM 1285 C CA . GLU A 1 183 ? -13.460 -13.660 23.133 1.00 47.25 183 GLU A CA 1
ATOM 1286 C C . GLU A 1 183 ? -12.581 -12.994 24.211 1.00 47.25 183 GLU A C 1
ATOM 1288 O O . GLU A 1 183 ? -13.124 -12.525 25.209 1.00 47.25 183 GLU A O 1
ATOM 1293 N N . GLU A 1 184 ? -11.253 -12.956 24.032 1.00 49.38 184 GLU A N 1
ATOM 1294 C CA . GLU A 1 184 ? -10.300 -12.418 25.023 1.00 49.38 184 GLU A CA 1
ATOM 1295 C C . GLU A 1 184 ? -9.840 -10.980 24.736 1.00 49.38 184 GLU A C 1
ATOM 1297 O O . GLU A 1 184 ? -9.223 -10.347 25.595 1.00 49.38 184 GLU A O 1
ATOM 1302 N N . TYR A 1 185 ? -10.171 -10.431 23.558 1.00 48.56 185 TYR A N 1
ATOM 1303 C CA . TYR A 1 185 ? -10.122 -8.981 23.399 1.00 48.56 185 TYR A CA 1
ATOM 1304 C C . TYR A 1 185 ? -11.070 -8.391 24.445 1.00 48.56 185 TYR A C 1
ATOM 1306 O O . TYR A 1 185 ? -12.203 -8.881 24.545 1.00 48.56 185 TYR A O 1
ATOM 1314 N N . PRO A 1 186 ? -10.669 -7.353 25.213 1.00 49.66 186 PRO A N 1
ATOM 1315 C CA . PRO A 1 186 ? -11.658 -6.582 25.944 1.00 49.66 186 PRO A CA 1
ATOM 1316 C C . PRO A 1 186 ? -12.734 -6.257 24.92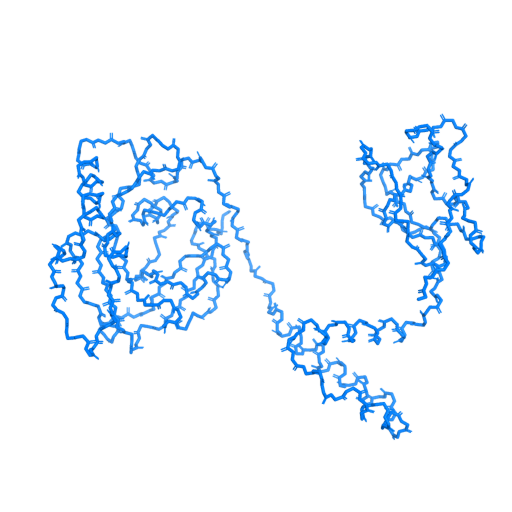1 1.00 49.66 186 PRO A C 1
ATOM 1318 O O . PRO A 1 186 ? -12.398 -5.723 23.863 1.00 49.66 186 PRO A O 1
ATOM 1321 N N . LYS A 1 187 ? -13.983 -6.689 25.164 1.00 52.09 187 LYS A N 1
ATOM 1322 C CA . LYS A 1 187 ? -15.102 -6.314 24.301 1.00 52.09 187 LYS A CA 1
ATOM 1323 C C . LYS A 1 187 ? -15.020 -4.811 24.234 1.00 52.09 187 LYS A C 1
ATOM 1325 O O . LYS A 1 187 ? -15.301 -4.158 25.234 1.00 52.09 187 LYS A O 1
ATOM 1330 N N . LEU A 1 188 ? -14.526 -4.291 23.120 1.00 56.91 188 LEU A N 1
ATOM 1331 C CA . LEU A 1 188 ? -14.358 -2.871 22.978 1.00 56.91 188 LEU A CA 1
ATOM 1332 C C . LEU A 1 188 ? -15.768 -2.322 23.068 1.00 56.91 188 LEU A C 1
ATOM 1334 O O . LEU A 1 188 ? -16.620 -2.633 22.237 1.00 56.91 188 LEU A O 1
ATOM 1338 N N . THR A 1 189 ? -16.054 -1.668 24.187 1.00 54.44 189 THR A N 1
ATOM 1339 C CA . THR A 1 189 ? -17.413 -1.321 24.568 1.00 54.44 189 THR A CA 1
ATOM 1340 C C . THR A 1 189 ? -17.821 -0.124 23.735 1.00 54.44 189 THR A C 1
ATOM 1342 O O . THR A 1 189 ? -17.639 1.020 24.138 1.00 54.44 189 THR A O 1
ATOM 1345 N N . ALA A 1 190 ? -18.330 -0.407 22.546 1.00 61.91 190 ALA A N 1
ATOM 1346 C CA . ALA A 1 190 ? -19.051 0.527 21.711 1.00 61.91 190 ALA A CA 1
ATOM 1347 C C . ALA A 1 190 ? -20.455 -0.042 21.479 1.00 61.91 190 ALA A C 1
ATOM 1349 O O . ALA A 1 190 ? -20.596 -1.266 21.354 1.00 61.91 190 ALA A O 1
ATOM 1350 N N . PRO A 1 191 ? -21.495 0.801 21.428 1.00 67.31 191 PRO A N 1
ATOM 1351 C CA . PRO A 1 191 ? -22.801 0.367 20.958 1.00 67.31 191 PRO A CA 1
ATOM 1352 C C . PRO A 1 191 ? -22.654 -0.231 19.549 1.00 67.31 191 PRO A C 1
ATOM 1354 O O . PRO A 1 191 ? -22.154 0.428 18.634 1.00 67.31 191 PRO A O 1
ATOM 1357 N N . ALA A 1 192 ? -23.014 -1.509 19.388 1.00 63.88 192 ALA A N 1
ATOM 1358 C CA . ALA A 1 192 ? -22.839 -2.242 18.128 1.00 63.88 192 ALA A CA 1
ATOM 1359 C C . ALA A 1 192 ? -23.703 -1.677 16.983 1.00 63.88 192 ALA A C 1
ATOM 1361 O O . ALA A 1 192 ? -23.458 -1.961 15.816 1.00 63.88 192 ALA A O 1
ATOM 1362 N N . ASP A 1 193 ? -24.723 -0.895 17.328 1.00 72.06 193 ASP A N 1
ATOM 1363 C CA . ASP A 1 193 ? -25.586 -0.135 16.431 1.00 72.06 193 ASP A CA 1
ATOM 1364 C C . ASP A 1 193 ? -24.963 1.189 15.958 1.00 72.06 193 ASP A C 1
ATOM 1366 O O . ASP A 1 193 ? -25.406 1.735 14.949 1.00 72.06 193 ASP A O 1
ATOM 1370 N N . GLU A 1 194 ? -23.925 1.686 16.635 1.00 84.50 194 GLU A N 1
ATOM 1371 C CA . GLU A 1 194 ? -23.282 2.965 16.315 1.00 84.50 194 GLU A CA 1
ATOM 1372 C C . GLU A 1 194 ? -21.912 2.797 15.636 1.00 84.50 194 GLU A C 1
ATOM 1374 O O . GLU A 1 194 ? -21.556 3.588 14.762 1.00 84.50 194 GLU A O 1
ATOM 1379 N N . TYR A 1 195 ? -21.144 1.761 15.989 1.00 89.31 195 TYR A N 1
ATOM 1380 C CA . TYR A 1 195 ? -19.793 1.533 15.459 1.00 89.31 195 TYR A CA 1
ATOM 1381 C C . TYR A 1 195 ? -19.701 0.234 14.653 1.00 89.31 195 TYR A C 1
ATOM 1383 O O . TYR A 1 195 ? -20.321 -0.765 15.020 1.00 89.31 195 TYR A O 1
ATOM 1391 N N . PRO A 1 196 ? -18.895 0.199 13.573 1.00 89.75 196 PRO A N 1
ATOM 1392 C CA . PRO A 1 196 ? -18.697 -1.027 12.814 1.00 89.75 196 PRO A CA 1
ATOM 1393 C C . PRO A 1 196 ? -17.991 -2.087 13.661 1.00 89.75 196 PRO A C 1
ATOM 1395 O O . PRO A 1 196 ? -17.119 -1.771 14.475 1.00 89.75 196 PRO A O 1
ATOM 1398 N N . GLU A 1 197 ? -18.299 -3.357 13.404 1.00 86.25 197 GLU A N 1
ATOM 1399 C CA . GLU A 1 197 ? -17.554 -4.475 13.982 1.00 86.25 197 GLU A CA 1
ATOM 1400 C C . GLU A 1 197 ? -16.060 -4.346 13.644 1.00 86.25 197 GLU A C 1
ATOM 1402 O O . GLU A 1 197 ? -15.701 -4.100 12.489 1.00 86.25 197 GLU A O 1
ATOM 1407 N N . LEU A 1 198 ? -15.189 -4.526 14.644 1.00 85.19 198 LEU A N 1
ATOM 1408 C CA . LEU A 1 198 ? -13.745 -4.640 14.456 1.00 85.19 198 LEU A CA 1
ATOM 1409 C C . LEU A 1 198 ? -13.363 -6.125 14.379 1.00 85.19 198 LEU A C 1
ATOM 1411 O O . LEU A 1 198 ? -13.322 -6.790 15.415 1.00 85.19 198 LEU A O 1
ATOM 1415 N N . PRO A 1 199 ? -13.037 -6.669 13.191 1.00 85.25 199 PRO A N 1
ATOM 1416 C CA . PRO A 1 199 ? -12.660 -8.070 13.077 1.00 85.25 199 PRO A CA 1
ATOM 1417 C C . PRO A 1 199 ? -11.413 -8.362 13.912 1.00 85.25 199 PRO A C 1
ATOM 1419 O O . PRO A 1 199 ? -10.470 -7.571 13.900 1.00 85.25 199 PRO A O 1
ATOM 1422 N N . ALA A 1 200 ? -11.341 -9.532 14.550 1.00 78.31 200 ALA A N 1
ATOM 1423 C CA . ALA A 1 200 ? -10.213 -9.909 15.412 1.00 78.31 200 ALA A CA 1
ATOM 1424 C C . ALA A 1 200 ? -8.840 -9.771 14.724 1.00 78.31 200 ALA A C 1
ATOM 1426 O O . ALA A 1 200 ? -7.878 -9.299 15.324 1.00 78.31 200 ALA A O 1
ATOM 1427 N N . ALA A 1 201 ? -8.756 -10.095 13.428 1.00 81.12 201 ALA A N 1
ATOM 1428 C CA . ALA A 1 201 ? -7.531 -9.924 12.645 1.00 81.12 201 ALA A CA 1
ATOM 1429 C C . ALA A 1 201 ? -7.088 -8.453 12.508 1.00 81.12 201 ALA A C 1
ATOM 1431 O O . ALA A 1 201 ? -5.900 -8.191 12.343 1.00 81.12 201 ALA A O 1
ATOM 1432 N N . LYS A 1 202 ? -8.032 -7.503 12.553 1.00 86.88 202 LYS A N 1
ATOM 1433 C CA . LYS A 1 202 ? -7.785 -6.053 12.533 1.00 86.88 202 LYS A CA 1
ATOM 1434 C C . LYS A 1 202 ? -7.536 -5.520 13.935 1.00 86.88 202 LYS A C 1
ATOM 1436 O O . LYS A 1 202 ? -6.603 -4.752 14.118 1.00 86.88 202 LYS A O 1
ATOM 1441 N N . ALA A 1 203 ? -8.284 -5.990 14.930 1.00 83.94 203 ALA A N 1
ATOM 1442 C CA . ALA A 1 203 ? -7.996 -5.697 16.330 1.00 83.94 203 ALA A CA 1
ATOM 1443 C C . ALA A 1 203 ? -6.533 -6.040 16.667 1.00 83.94 203 ALA A C 1
ATOM 1445 O O . ALA A 1 203 ? -5.818 -5.221 17.232 1.00 83.94 203 ALA A O 1
ATOM 1446 N N . ALA A 1 204 ? -6.044 -7.190 16.189 1.00 82.31 204 ALA A N 1
ATOM 1447 C CA . ALA A 1 204 ? -4.676 -7.663 16.394 1.00 82.31 204 ALA A CA 1
ATOM 1448 C C . ALA A 1 204 ? -3.566 -6.849 15.709 1.00 82.31 204 ALA A C 1
ATOM 1450 O O . ALA A 1 204 ? -2.390 -7.193 15.861 1.00 82.31 204 ALA A O 1
ATOM 1451 N N . THR A 1 205 ? -3.901 -5.822 14.923 1.00 87.56 205 THR A N 1
ATOM 1452 C CA . THR A 1 205 ? -2.917 -4.862 14.395 1.00 87.56 205 THR A CA 1
ATOM 1453 C C . THR A 1 205 ? -2.779 -3.618 15.269 1.00 87.56 205 THR A C 1
ATOM 1455 O O . THR A 1 205 ? -1.814 -2.879 15.098 1.00 87.56 205 THR A O 1
ATOM 1458 N N . PHE A 1 206 ? -3.723 -3.390 16.184 1.00 88.12 206 PHE A N 1
ATOM 1459 C CA . PHE A 1 206 ? -3.680 -2.295 17.145 1.00 88.12 206 PHE A CA 1
ATOM 1460 C C . PHE A 1 206 ? -2.966 -2.692 18.430 1.00 88.12 206 PHE A C 1
ATOM 1462 O O . PHE A 1 206 ? -2.944 -3.869 18.794 1.00 88.12 206 PHE A O 1
ATOM 1469 N N . GLY A 1 207 ? -2.417 -1.691 19.113 1.00 85.38 207 GLY A N 1
ATOM 1470 C CA . GLY A 1 207 ? -1.961 -1.755 20.490 1.00 85.38 207 GLY A CA 1
ATOM 1471 C C . GLY A 1 207 ? -3.118 -1.929 21.470 1.00 85.38 207 GLY A C 1
ATOM 1472 O O . GLY A 1 207 ? -4.270 -2.157 21.094 1.00 85.38 207 GLY A O 1
ATOM 1473 N N . ASP A 1 208 ? -2.792 -1.828 22.753 1.00 81.69 208 ASP A N 1
ATOM 1474 C CA . ASP A 1 208 ? -3.757 -2.037 23.839 1.00 81.69 208 ASP A CA 1
ATOM 1475 C C . ASP A 1 208 ? -4.642 -0.798 24.093 1.00 81.69 208 ASP A C 1
ATOM 1477 O O . ASP A 1 208 ? -5.514 -0.813 24.957 1.00 81.69 208 ASP A O 1
ATOM 1481 N N . ASP A 1 209 ? -4.427 0.273 23.328 1.00 86.50 209 ASP A N 1
ATOM 1482 C CA . ASP A 1 209 ? -5.082 1.581 23.407 1.00 86.50 209 ASP A CA 1
ATOM 1483 C C . ASP A 1 209 ? -6.216 1.767 22.384 1.00 86.50 209 ASP A C 1
ATOM 1485 O O . ASP A 1 209 ? -6.746 2.872 22.239 1.00 86.50 209 ASP A O 1
ATOM 1489 N N . VAL A 1 210 ? -6.594 0.705 21.664 1.00 87.94 210 VAL A N 1
ATOM 1490 C CA . VAL A 1 210 ? -7.673 0.774 20.675 1.00 87.94 210 VAL A CA 1
ATOM 1491 C C . VAL A 1 210 ? -8.990 1.208 21.320 1.00 87.94 210 VAL A C 1
ATOM 1493 O O . VAL A 1 210 ? -9.417 0.684 22.349 1.00 87.94 210 VAL A O 1
ATOM 1496 N N . ARG A 1 211 ? -9.650 2.183 20.698 1.00 89.75 211 ARG A N 1
ATOM 1497 C CA . ARG A 1 211 ? -10.882 2.800 21.198 1.00 89.75 211 ARG A CA 1
ATOM 1498 C C . ARG A 1 211 ? -11.795 3.246 20.053 1.00 89.75 211 ARG A C 1
ATOM 1500 O O . ARG A 1 211 ? -11.318 3.409 18.926 1.00 89.75 211 ARG A O 1
ATOM 1507 N N . PRO A 1 212 ? -13.095 3.462 20.315 1.00 91.69 212 PRO A N 1
ATOM 1508 C CA . PRO A 1 212 ? -14.007 4.001 19.314 1.00 91.69 212 PRO A CA 1
ATOM 1509 C C . PRO A 1 212 ? -13.529 5.363 18.799 1.00 91.69 212 PRO A C 1
ATOM 1511 O O . PRO A 1 212 ? -13.002 6.185 19.555 1.00 91.69 212 PRO A O 1
ATOM 1514 N N . TRP A 1 213 ? -13.720 5.597 17.505 1.00 93.62 213 TRP A N 1
ATOM 1515 C CA . TRP A 1 213 ? -13.384 6.842 16.828 1.00 93.62 213 TRP A CA 1
ATOM 1516 C C . TRP A 1 213 ? -14.602 7.406 16.105 1.00 93.62 213 TRP A C 1
ATOM 1518 O O . TRP A 1 213 ? -15.177 6.756 15.225 1.00 93.62 213 TRP A O 1
ATOM 1528 N N . ASN A 1 214 ? -14.971 8.628 16.479 1.00 94.69 214 ASN A N 1
ATOM 1529 C CA . ASN A 1 214 ? -16.051 9.385 15.871 1.00 94.69 214 ASN A CA 1
ATOM 1530 C C . ASN A 1 214 ? -15.467 10.449 14.933 1.00 94.69 214 ASN A C 1
ATOM 1532 O O . ASN A 1 214 ? -14.842 11.412 15.376 1.00 94.69 214 ASN A O 1
ATOM 1536 N N . GLY A 1 215 ? -15.691 10.288 13.630 1.00 95.62 215 GLY A N 1
ATOM 1537 C CA . GLY A 1 215 ? -15.187 11.226 12.632 1.00 95.62 215 GLY A CA 1
ATOM 1538 C C . GLY A 1 215 ? -15.855 12.606 12.665 1.00 95.62 215 GLY A C 1
ATOM 1539 O O . GLY A 1 215 ? -15.297 13.567 12.133 1.00 95.62 215 GLY A O 1
ATOM 1540 N N . ASP A 1 216 ? -17.006 12.750 13.329 1.00 96.00 216 ASP A N 1
ATOM 1541 C CA . ASP A 1 216 ? -17.643 14.057 13.526 1.00 96.00 216 ASP A CA 1
ATOM 1542 C C . ASP A 1 216 ? -16.857 14.951 14.488 1.00 96.00 216 ASP A C 1
ATOM 1544 O O . ASP A 1 216 ? -16.871 16.173 14.316 1.00 96.00 216 ASP A O 1
ATOM 1548 N N . ASP A 1 217 ? -16.086 14.350 15.394 1.00 94.94 217 ASP A N 1
ATOM 1549 C CA . ASP A 1 217 ? -15.231 15.051 16.356 1.00 94.94 217 ASP A CA 1
ATOM 1550 C C . ASP A 1 217 ? -13.839 15.363 15.777 1.00 94.94 217 ASP A C 1
ATOM 1552 O O . ASP A 1 217 ? -13.054 16.088 16.385 1.00 94.94 217 ASP A O 1
ATOM 1556 N N . HIS A 1 218 ? -13.511 14.832 14.592 1.00 93.94 218 HIS A N 1
ATOM 1557 C CA . HIS A 1 218 ? -12.226 15.074 13.942 1.00 93.94 218 HIS A CA 1
ATOM 1558 C C . HIS A 1 218 ? -12.229 16.394 13.161 1.00 93.94 218 HIS A C 1
ATOM 1560 O O . HIS A 1 218 ? -13.147 16.680 12.375 1.00 93.94 218 HIS A O 1
ATOM 1566 N N . GLU A 1 219 ? -11.173 17.180 13.356 1.00 93.75 219 GLU A N 1
ATOM 1567 C CA . GLU A 1 219 ? -10.891 18.390 12.591 1.00 93.75 219 GLU A CA 1
ATOM 1568 C C . GLU A 1 219 ? -9.972 18.073 11.407 1.00 93.75 219 GLU A C 1
ATOM 1570 O O . GLU A 1 219 ? -8.948 17.414 11.559 1.00 93.75 219 GLU A O 1
ATOM 1575 N N . GLY A 1 220 ? -10.321 18.576 10.222 1.00 94.44 220 GLY A N 1
ATOM 1576 C CA . GLY A 1 220 ? -9.536 18.359 9.006 1.00 94.44 220 GLY A CA 1
ATOM 1577 C C . GLY A 1 220 ? -9.787 17.008 8.314 1.00 94.44 220 GLY A C 1
ATOM 1578 O O . GLY A 1 220 ? -10.677 16.247 8.704 1.00 94.44 220 GLY A O 1
ATOM 1579 N N . PRO A 1 221 ? -9.072 16.742 7.205 1.00 96.31 221 PRO A N 1
ATOM 1580 C CA . PRO A 1 221 ? -9.206 15.504 6.451 1.00 96.31 221 PRO A CA 1
ATOM 1581 C C . PRO A 1 221 ? -8.391 14.367 7.072 1.00 96.31 221 PRO A C 1
ATOM 1583 O O . PRO A 1 221 ? -7.288 14.574 7.570 1.00 96.31 221 PRO A O 1
ATOM 1586 N N . ILE A 1 222 ? -8.889 13.143 6.912 1.00 97.12 222 ILE A N 1
ATOM 1587 C CA . ILE A 1 222 ? -8.099 11.928 7.136 1.00 97.12 222 ILE A CA 1
ATOM 1588 C C . ILE A 1 222 ? -7.382 11.527 5.852 1.00 97.12 222 ILE A C 1
ATOM 1590 O O . ILE A 1 222 ? -7.853 11.801 4.745 1.00 97.12 222 ILE A O 1
ATOM 1594 N N . ARG A 1 223 ? -6.249 10.843 5.990 1.00 97.06 223 ARG A N 1
ATOM 1595 C CA . ARG A 1 223 ? -5.317 10.558 4.899 1.00 97.06 223 ARG A CA 1
ATOM 1596 C C . ARG A 1 223 ? -4.948 9.086 4.833 1.00 97.06 223 ARG A C 1
ATOM 1598 O O . ARG A 1 223 ? -4.835 8.415 5.855 1.00 97.06 223 ARG A O 1
ATOM 1605 N N . ARG A 1 224 ? -4.705 8.578 3.629 1.00 96.00 224 ARG A N 1
ATOM 1606 C CA . ARG A 1 224 ? -4.236 7.207 3.405 1.00 96.00 224 ARG A CA 1
ATOM 1607 C C . ARG A 1 224 ? -3.143 7.186 2.354 1.00 96.00 224 ARG A C 1
ATOM 1609 O O . ARG A 1 224 ? -3.393 7.527 1.202 1.00 96.00 224 ARG A O 1
ATOM 1616 N N . VAL A 1 225 ? -1.957 6.723 2.736 1.00 96.06 225 VAL A N 1
ATOM 1617 C CA . VAL A 1 225 ? -0.862 6.457 1.794 1.00 96.06 225 VAL A CA 1
ATOM 1618 C C . VAL A 1 225 ? -1.176 5.202 0.981 1.00 96.06 225 VAL A C 1
ATOM 1620 O O . VAL A 1 225 ? -1.592 4.175 1.523 1.00 96.06 225 VAL A O 1
ATOM 1623 N N . ILE A 1 226 ? -0.951 5.266 -0.326 1.00 94.75 226 ILE A N 1
ATOM 1624 C CA . ILE A 1 226 ? -1.287 4.226 -1.296 1.00 94.75 226 ILE A CA 1
ATOM 1625 C C . ILE A 1 226 ? -0.150 3.999 -2.297 1.00 94.75 226 ILE A C 1
ATOM 1627 O O . ILE A 1 226 ? 0.564 4.925 -2.677 1.00 94.75 226 ILE A O 1
ATOM 1631 N N . GLY A 1 227 ? -0.024 2.749 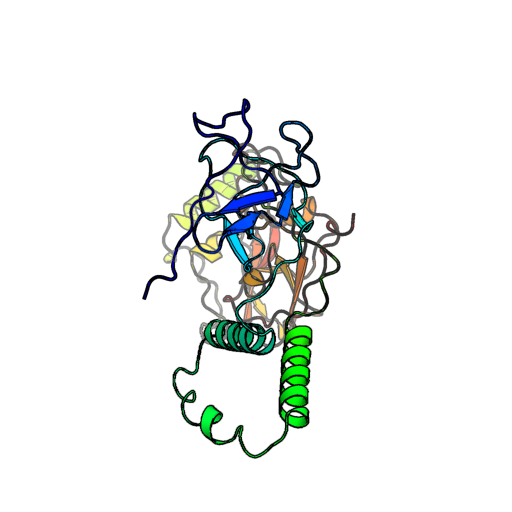-2.746 1.00 91.50 227 GLY A N 1
ATOM 1632 C CA . GLY A 1 227 ? 0.886 2.343 -3.821 1.00 91.50 227 GLY A CA 1
ATOM 1633 C C . GLY A 1 227 ? 0.192 2.235 -5.181 1.00 91.50 227 GLY A C 1
ATOM 1634 O O . GLY A 1 227 ? 0.847 1.988 -6.188 1.00 91.50 227 GLY A O 1
ATOM 1635 N N . SER A 1 228 ? -1.136 2.381 -5.218 1.00 90.56 228 SER A N 1
ATOM 1636 C CA . SER A 1 228 ? -1.934 2.455 -6.439 1.00 90.56 228 SER A CA 1
ATOM 1637 C C . SER A 1 228 ? -3.317 3.055 -6.157 1.00 90.56 228 SER A C 1
ATOM 1639 O O . SER A 1 228 ? -3.798 3.017 -5.025 1.00 90.56 228 SER A O 1
ATOM 1641 N N . ASP A 1 229 ? -4.010 3.549 -7.187 1.00 88.50 229 ASP A N 1
ATOM 1642 C CA . ASP A 1 229 ? -5.396 4.041 -7.050 1.00 88.50 229 ASP A CA 1
ATOM 1643 C C . ASP A 1 229 ? -6.396 2.975 -6.618 1.00 88.50 229 ASP A C 1
ATOM 1645 O O . ASP A 1 229 ? -7.419 3.285 -6.012 1.00 88.50 229 ASP A O 1
ATOM 1649 N N . ARG A 1 230 ? -6.098 1.706 -6.903 1.00 88.62 230 ARG A N 1
ATOM 1650 C CA . ARG A 1 230 ? -6.959 0.585 -6.514 1.00 88.62 230 ARG A CA 1
ATOM 1651 C C . ARG A 1 230 ? -7.032 0.433 -4.995 1.00 88.62 230 ARG A C 1
ATOM 1653 O O . ARG A 1 230 ? -8.006 -0.108 -4.486 1.00 88.62 230 ARG A O 1
ATOM 1660 N N . ASP A 1 231 ? -6.034 0.954 -4.283 1.00 89.44 231 ASP A N 1
ATOM 1661 C CA . ASP A 1 231 ? -5.907 0.837 -2.833 1.00 89.44 231 ASP A CA 1
ATOM 1662 C C . ASP A 1 231 ? -6.534 2.020 -2.075 1.00 89.44 231 ASP A C 1
ATOM 1664 O O . ASP A 1 231 ? -6.507 2.035 -0.839 1.00 89.44 231 ASP A O 1
ATOM 1668 N N . ALA A 1 232 ? -7.091 3.011 -2.789 1.00 91.31 232 ALA A N 1
ATOM 1669 C CA . ALA A 1 232 ? -7.631 4.247 -2.216 1.00 91.31 232 ALA A CA 1
ATOM 1670 C C . ALA A 1 232 ? -8.797 4.005 -1.242 1.00 91.31 232 ALA A C 1
ATOM 1672 O O . ALA A 1 232 ? -8.902 4.689 -0.230 1.00 91.31 232 ALA A O 1
ATOM 1673 N N . ASN A 1 233 ? -9.612 2.977 -1.495 1.00 90.38 233 ASN A N 1
ATOM 1674 C CA . ASN A 1 233 ? -10.768 2.606 -0.668 1.00 90.38 233 ASN A CA 1
ATOM 1675 C C . ASN A 1 233 ? -10.417 1.675 0.510 1.00 90.38 233 ASN A C 1
ATOM 1677 O O . ASN A 1 233 ? -11.298 1.019 1.062 1.00 90.38 233 ASN A O 1
ATOM 1681 N N . GLY A 1 234 ? -9.139 1.535 0.874 1.00 92.62 234 GLY A N 1
ATOM 1682 C CA . GLY A 1 234 ? -8.730 0.650 1.967 1.00 92.62 234 GLY A CA 1
ATOM 1683 C C . GLY A 1 234 ? -9.173 1.135 3.354 1.00 92.62 234 GLY A C 1
ATOM 1684 O O . GLY A 1 234 ? -9.606 2.268 3.527 1.00 92.62 234 GLY A O 1
ATOM 1685 N N . GLY A 1 235 ? -9.057 0.261 4.356 1.00 94.69 235 GLY A N 1
ATOM 1686 C CA . GLY A 1 235 ? -9.636 0.505 5.684 1.00 94.69 235 GLY A CA 1
ATOM 1687 C C . GLY A 1 235 ? -8.760 1.258 6.689 1.00 94.69 235 GLY A C 1
ATOM 1688 O O . GLY A 1 235 ? -9.286 1.672 7.707 1.00 94.69 235 GLY A O 1
ATOM 1689 N N . TYR A 1 236 ? -7.455 1.436 6.445 1.00 95.56 236 TYR A N 1
ATOM 1690 C CA . TYR A 1 236 ? -6.548 2.114 7.390 1.00 95.56 236 TYR A CA 1
ATOM 1691 C C . TYR A 1 236 ? -6.199 3.531 6.928 1.00 95.56 236 TYR A C 1
ATOM 1693 O O . TYR A 1 236 ? -5.763 3.715 5.786 1.00 95.56 236 TYR A O 1
ATOM 1701 N N . TRP A 1 237 ? -6.371 4.494 7.825 1.00 97.12 237 TRP A N 1
ATOM 1702 C CA . TRP A 1 237 ? -6.257 5.934 7.602 1.00 97.12 237 TRP A CA 1
ATOM 1703 C C . TRP A 1 237 ? -5.502 6.597 8.757 1.00 97.12 237 TRP A C 1
ATOM 1705 O O . TRP A 1 237 ? -5.333 6.002 9.814 1.00 97.12 237 TRP A O 1
ATOM 1715 N N . GLN A 1 238 ? -5.029 7.820 8.565 1.00 95.69 238 GLN A N 1
ATOM 1716 C CA . GLN A 1 238 ? -4.267 8.596 9.546 1.00 95.69 238 GLN A CA 1
ATOM 1717 C C . GLN A 1 238 ? -4.795 10.027 9.571 1.00 95.69 238 GLN A C 1
ATOM 1719 O O . GLN A 1 238 ? -5.284 10.513 8.552 1.00 95.69 238 GLN A O 1
ATOM 1724 N N . ALA A 1 239 ? -4.687 10.710 10.708 1.00 94.06 239 ALA A N 1
ATOM 1725 C CA . ALA A 1 239 ? -4.986 12.139 10.774 1.00 94.06 239 ALA A CA 1
ATOM 1726 C C . ALA A 1 239 ? -4.005 12.932 9.899 1.00 94.06 239 ALA A C 1
ATOM 1728 O O . ALA A 1 239 ? -4.406 13.758 9.087 1.00 94.06 239 ALA A O 1
ATOM 1729 N N . GLU A 1 240 ? -2.713 12.618 9.988 1.00 92.50 240 GLU A N 1
ATOM 1730 C CA . GLU A 1 240 ? -1.643 13.315 9.277 1.00 92.50 240 GLU A CA 1
ATOM 1731 C C . GLU A 1 240 ? -0.687 12.332 8.610 1.00 92.50 240 GLU A C 1
ATOM 1733 O O . GLU A 1 240 ? -0.544 11.191 9.043 1.00 92.50 240 GLU A O 1
ATOM 1738 N N . ILE A 1 241 ? -0.036 12.780 7.535 1.00 92.62 241 ILE A N 1
ATOM 1739 C CA . ILE A 1 241 ? 1.052 12.032 6.902 1.00 92.62 241 ILE A CA 1
ATOM 1740 C C . ILE A 1 241 ? 2.367 12.641 7.390 1.00 92.62 241 ILE A C 1
ATOM 1742 O O . ILE A 1 241 ? 2.558 13.844 7.197 1.00 92.62 241 ILE A O 1
ATOM 1746 N N . PRO A 1 242 ? 3.275 11.840 7.976 1.00 93.12 242 PRO A N 1
ATOM 1747 C CA . PRO A 1 242 ? 4.577 12.322 8.418 1.00 93.12 242 PRO A CA 1
ATOM 1748 C C . PRO A 1 242 ? 5.423 12.926 7.294 1.00 93.12 242 PRO A C 1
ATOM 1750 O O . PRO A 1 242 ? 5.157 12.758 6.103 1.00 93.12 242 PRO A O 1
ATOM 1753 N N . SER A 1 243 ? 6.498 13.613 7.671 1.00 92.56 243 SER A N 1
ATOM 1754 C CA . SER A 1 243 ? 7.334 14.360 6.725 1.00 92.56 243 SER A CA 1
ATOM 1755 C C . SER A 1 243 ? 8.159 13.468 5.787 1.00 92.56 243 SER A C 1
ATOM 1757 O O . SER A 1 243 ? 8.575 13.904 4.711 1.00 92.56 243 SER A O 1
ATOM 1759 N N . ASN A 1 244 ? 8.414 12.219 6.183 1.00 94.94 244 ASN A N 1
ATOM 1760 C CA . ASN A 1 244 ? 9.271 11.290 5.456 1.00 94.94 244 ASN A CA 1
ATOM 1761 C C . ASN A 1 244 ? 8.786 9.833 5.555 1.00 94.94 244 ASN A C 1
ATOM 1763 O O . ASN A 1 244 ? 8.003 9.467 6.431 1.00 94.94 244 ASN A O 1
ATOM 1767 N N . GLU A 1 245 ? 9.283 8.996 4.638 1.00 94.94 245 GLU A N 1
ATOM 1768 C CA . GLU A 1 245 ? 8.882 7.590 4.537 1.00 94.94 245 GLU A CA 1
ATOM 1769 C C . GLU A 1 245 ? 9.236 6.780 5.790 1.00 94.94 245 GLU A C 1
ATOM 1771 O O . GLU A 1 245 ? 8.481 5.883 6.152 1.00 94.94 245 GLU A O 1
ATOM 1776 N N . ALA A 1 246 ? 10.358 7.084 6.448 1.00 96.19 246 ALA A N 1
ATOM 1777 C CA . ALA A 1 246 ? 10.817 6.336 7.613 1.00 96.19 246 ALA A CA 1
ATOM 1778 C C . ALA A 1 246 ? 9.897 6.544 8.822 1.00 96.19 246 ALA A C 1
ATOM 1780 O O . ALA A 1 246 ? 9.521 5.575 9.475 1.00 96.19 246 ALA A O 1
ATOM 1781 N N . GLU A 1 247 ? 9.466 7.779 9.082 1.00 96.00 247 GLU A N 1
ATOM 1782 C CA . GLU A 1 247 ? 8.452 8.070 10.103 1.00 96.00 247 GLU A CA 1
ATOM 1783 C C . GLU A 1 247 ? 7.124 7.391 9.773 1.00 96.00 247 GLU A C 1
ATOM 1785 O O . GLU A 1 247 ? 6.511 6.768 10.642 1.00 96.00 247 GLU A O 1
ATOM 1790 N N . TRP A 1 248 ? 6.698 7.463 8.507 1.00 96.25 248 TRP A N 1
ATOM 1791 C CA . TRP A 1 248 ? 5.463 6.820 8.085 1.00 96.25 248 TRP A CA 1
ATOM 1792 C C . TRP A 1 248 ? 5.536 5.305 8.242 1.00 96.25 248 TRP A C 1
ATOM 1794 O O . TRP A 1 248 ? 4.696 4.761 8.938 1.00 96.25 248 TRP A O 1
ATOM 1804 N N . ARG A 1 249 ? 6.509 4.600 7.662 1.00 96.12 249 ARG A N 1
ATOM 1805 C CA . ARG A 1 249 ? 6.588 3.133 7.766 1.00 96.12 249 ARG A CA 1
ATOM 1806 C C . ARG A 1 249 ? 6.937 2.652 9.161 1.00 96.12 249 ARG A C 1
ATOM 1808 O O . ARG A 1 249 ? 6.339 1.676 9.594 1.00 96.12 249 ARG A O 1
ATOM 1815 N N . GLY A 1 250 ? 7.860 3.322 9.845 1.00 96.88 250 GLY A N 1
ATOM 1816 C CA . GLY A 1 250 ? 8.272 3.003 11.209 1.00 96.88 250 GLY A CA 1
ATOM 1817 C C . GLY A 1 250 ? 7.104 3.124 12.177 1.00 96.88 250 GLY A C 1
ATOM 1818 O O . GLY A 1 250 ? 6.726 2.137 12.803 1.00 96.88 250 GLY A O 1
ATOM 1819 N N . GLY A 1 251 ? 6.475 4.302 12.216 1.00 95.50 251 GLY A N 1
ATOM 1820 C CA . GLY A 1 251 ? 5.293 4.561 13.036 1.00 95.50 251 GLY A CA 1
ATOM 1821 C C . GLY A 1 251 ? 4.089 3.744 12.583 1.00 95.50 251 GLY A C 1
ATOM 1822 O O . GLY A 1 251 ? 3.299 3.269 13.398 1.00 95.50 251 GLY A O 1
ATOM 1823 N N . SER A 1 252 ? 3.971 3.546 11.266 1.00 94.94 252 SER A N 1
ATOM 1824 C CA . SER A 1 252 ? 2.834 2.865 10.664 1.00 94.94 252 SER A CA 1
ATOM 1825 C C . SER A 1 252 ? 3.029 1.372 10.412 1.00 94.94 252 SER A C 1
ATOM 1827 O O . SER A 1 252 ? 2.205 0.764 9.736 1.00 94.94 252 SER A O 1
ATOM 1829 N N . ALA A 1 253 ? 4.096 0.769 10.923 1.00 95.69 253 ALA A N 1
ATOM 1830 C CA . ALA A 1 253 ? 4.407 -0.636 10.714 1.00 95.69 253 ALA A CA 1
ATOM 1831 C C . ALA A 1 253 ? 4.053 -1.154 9.294 1.00 95.69 253 ALA A C 1
ATOM 1833 O O . ALA A 1 253 ? 3.505 -2.240 9.157 1.00 95.69 253 ALA A O 1
ATOM 1834 N N . VAL A 1 254 ? 4.270 -0.376 8.221 1.00 95.25 254 VAL A N 1
ATOM 1835 C CA . VAL A 1 254 ? 3.829 -0.752 6.862 1.00 95.25 254 VAL A CA 1
ATOM 1836 C C . VAL A 1 254 ? 4.987 -1.373 6.100 1.00 95.25 254 VAL A C 1
ATOM 1838 O O . VAL A 1 254 ? 5.959 -0.688 5.782 1.00 95.25 254 VAL A O 1
ATOM 1841 N N . LEU A 1 255 ? 4.822 -2.634 5.703 1.00 95.06 255 LEU A N 1
ATOM 1842 C CA . LEU A 1 255 ? 5.819 -3.363 4.922 1.00 95.06 255 LEU A CA 1
ATOM 1843 C C . LEU A 1 255 ? 5.934 -2.850 3.481 1.00 95.06 255 LEU A C 1
ATOM 1845 O O . LEU A 1 255 ? 4.952 -2.408 2.862 1.00 95.06 255 LEU A O 1
ATOM 1849 N N . ASN A 1 256 ? 7.138 -2.935 2.924 1.00 91.81 256 ASN A N 1
ATOM 1850 C CA . ASN A 1 256 ? 7.429 -2.613 1.528 1.00 91.81 256 ASN A CA 1
ATOM 1851 C C . ASN A 1 256 ? 6.579 -3.460 0.561 1.00 91.81 256 ASN A C 1
ATOM 1853 O O . ASN A 1 256 ? 6.077 -2.954 -0.445 1.00 91.81 256 ASN A O 1
ATOM 1857 N N . ASP A 1 257 ? 6.337 -4.722 0.912 1.00 91.06 257 ASP A N 1
ATOM 1858 C CA . ASP A 1 257 ? 5.544 -5.685 0.141 1.00 91.06 257 ASP A CA 1
ATOM 1859 C C . ASP A 1 257 ? 4.049 -5.345 0.126 1.00 91.06 257 ASP A C 1
ATOM 1861 O O . ASP A 1 257 ? 3.300 -5.739 -0.776 1.00 91.06 257 ASP A O 1
ATOM 1865 N N . TRP A 1 258 ? 3.576 -4.605 1.129 1.00 91.12 258 TRP A N 1
ATOM 1866 C CA . TRP A 1 258 ? 2.164 -4.255 1.255 1.00 91.12 258 TRP A CA 1
ATOM 1867 C C . TRP A 1 258 ? 1.840 -3.022 0.430 1.00 91.12 258 TRP A C 1
ATOM 1869 O O . TRP A 1 258 ? 0.854 -3.011 -0.310 1.00 91.12 258 TRP A O 1
ATOM 1879 N N . ASN A 1 259 ? 2.696 -2.008 0.513 1.00 92.06 259 ASN A N 1
ATOM 1880 C CA . ASN A 1 259 ? 2.447 -0.702 -0.067 1.00 92.06 259 ASN A CA 1
ATOM 1881 C C . ASN A 1 259 ? 3.708 -0.186 -0.760 1.00 92.06 259 ASN A C 1
ATOM 1883 O O . ASN A 1 259 ? 4.726 0.020 -0.106 1.00 92.06 259 ASN A O 1
ATOM 1887 N N . GLY A 1 260 ? 3.609 0.048 -2.071 1.00 88.38 260 GLY A N 1
ATOM 1888 C CA . GLY A 1 260 ? 4.692 0.632 -2.860 1.00 88.38 260 GLY A CA 1
ATOM 1889 C C . GLY A 1 260 ? 5.016 2.069 -2.462 1.00 88.38 260 GLY A C 1
ATOM 1890 O O . GLY A 1 260 ? 6.165 2.447 -2.578 1.00 88.38 260 GLY A O 1
ATOM 1891 N N . ASN A 1 261 ? 4.061 2.805 -1.878 1.00 87.62 261 ASN A N 1
ATOM 1892 C CA . ASN A 1 261 ? 4.100 4.239 -1.575 1.00 87.62 261 ASN A CA 1
ATOM 1893 C C . ASN A 1 261 ? 4.007 5.143 -2.823 1.00 87.62 261 ASN A C 1
ATOM 1895 O O . ASN A 1 261 ? 3.799 4.685 -3.947 1.00 87.62 261 ASN A O 1
ATOM 1899 N N . GLY A 1 262 ? 4.146 6.452 -2.606 1.00 87.75 262 GLY A N 1
ATOM 1900 C CA . GLY A 1 262 ? 4.328 7.443 -3.665 1.00 87.75 262 GLY A CA 1
ATOM 1901 C C . GLY A 1 262 ? 3.137 8.375 -3.805 1.00 87.75 262 GLY A C 1
ATOM 1902 O O . GLY A 1 262 ? 3.294 9.503 -4.255 1.00 87.75 262 GLY A O 1
ATOM 1903 N N . GLY A 1 263 ? 1.957 7.953 -3.348 1.00 92.94 263 GLY A N 1
ATOM 1904 C CA . GLY A 1 263 ? 0.793 8.823 -3.271 1.00 92.94 263 GLY A CA 1
ATOM 1905 C C . GLY A 1 263 ? -0.017 8.635 -2.004 1.00 92.94 263 GLY A C 1
ATOM 1906 O O . GLY A 1 263 ? 0.138 7.658 -1.277 1.00 92.94 263 GLY A O 1
ATOM 1907 N N . TYR A 1 264 ? -0.917 9.572 -1.762 1.00 95.25 264 TYR A N 1
ATOM 1908 C CA . TYR A 1 264 ? -1.946 9.466 -0.747 1.00 95.25 264 TYR A CA 1
ATOM 1909 C C . TYR A 1 264 ? -3.274 10.028 -1.243 1.00 95.25 264 TYR A C 1
ATOM 1911 O O . TYR A 1 264 ? -3.326 10.756 -2.235 1.00 95.25 264 TYR A O 1
ATOM 1919 N N . VAL A 1 265 ? -4.351 9.667 -0.560 1.00 95.31 265 VAL A N 1
ATOM 1920 C CA . VAL A 1 265 ? -5.689 10.238 -0.746 1.00 95.31 265 VAL A CA 1
ATOM 1921 C C . VAL A 1 265 ? -6.167 10.849 0.558 1.00 95.31 265 VAL A C 1
ATOM 1923 O O . VAL A 1 265 ? -5.773 10.401 1.635 1.00 95.31 265 VAL A O 1
ATOM 1926 N N . GLU A 1 266 ? -7.025 11.856 0.445 1.00 95.94 266 GLU A N 1
ATOM 1927 C CA . GLU A 1 266 ? -7.733 12.460 1.570 1.00 95.94 266 GLU A CA 1
ATOM 1928 C C . GLU A 1 266 ? -9.218 12.114 1.519 1.00 95.94 266 GLU A C 1
ATOM 1930 O O . GLU A 1 266 ? -9.781 11.941 0.438 1.00 95.94 266 GLU A O 1
ATOM 1935 N N . SER A 1 267 ? -9.859 12.035 2.679 1.00 95.94 267 SER A N 1
ATOM 1936 C CA . SER A 1 267 ? -11.311 11.922 2.801 1.00 95.94 267 SER A CA 1
ATOM 1937 C C . SER A 1 267 ? -11.811 12.824 3.920 1.00 95.94 267 SER A C 1
ATOM 1939 O O . SER A 1 267 ? -11.114 13.070 4.906 1.00 95.94 267 SER A O 1
ATOM 1941 N N . SER A 1 268 ? -13.056 13.280 3.786 1.00 96.00 268 SER A N 1
ATOM 1942 C CA . SER A 1 268 ? -13.780 13.857 4.916 1.00 96.00 268 SER A CA 1
ATOM 1943 C C . SER A 1 268 ? -14.010 12.772 5.980 1.00 96.00 268 SER A C 1
ATOM 1945 O O . SER A 1 268 ? -14.382 11.653 5.609 1.00 96.00 268 SER A O 1
ATOM 1947 N N . PRO A 1 269 ? -13.810 13.075 7.274 1.00 95.50 269 PRO A N 1
ATOM 1948 C CA . PRO A 1 269 ? -14.120 12.161 8.370 1.00 95.50 269 PRO A CA 1
ATOM 1949 C C . PRO A 1 269 ? -15.606 12.184 8.769 1.00 95.50 269 PRO A C 1
ATOM 1951 O O . PRO A 1 269 ? -16.060 11.292 9.478 1.00 95.50 269 PRO A O 1
ATOM 1954 N N . LYS A 1 270 ? -16.372 13.203 8.353 1.00 95.31 270 LYS A N 1
ATOM 1955 C CA . LYS A 1 270 ? -17.734 13.435 8.859 1.00 95.31 270 LYS A CA 1
ATOM 1956 C C . LYS A 1 270 ? -18.672 12.272 8.533 1.00 95.31 270 LYS A C 1
ATOM 1958 O O . LYS A 1 270 ? -18.683 11.773 7.409 1.00 95.31 270 LYS A O 1
ATOM 1963 N N . GLY A 1 271 ? -19.455 11.854 9.523 1.00 93.94 271 GLY A N 1
ATOM 1964 C CA . GLY A 1 271 ? -20.353 10.702 9.461 1.00 93.94 271 GLY A CA 1
ATOM 1965 C C . GLY A 1 271 ? -19.663 9.335 9.534 1.00 93.94 271 GLY A C 1
ATOM 1966 O O . GLY A 1 271 ? -20.352 8.318 9.531 1.00 93.94 271 GLY A O 1
ATOM 1967 N N . LEU A 1 272 ? -18.328 9.273 9.611 1.00 94.69 272 LEU A N 1
ATOM 1968 C CA . LEU A 1 272 ? -17.617 8.006 9.762 1.00 94.69 272 LEU A CA 1
ATOM 1969 C C . LEU A 1 272 ? -17.567 7.577 11.230 1.00 94.69 272 LEU A C 1
ATOM 1971 O O . LEU A 1 272 ? -17.445 8.390 12.152 1.00 94.69 272 LEU A O 1
ATOM 1975 N N . ARG A 1 273 ? -17.643 6.263 11.431 1.00 94.38 273 ARG A N 1
ATOM 1976 C CA . ARG A 1 273 ? -17.475 5.588 12.717 1.00 94.38 273 ARG A CA 1
ATOM 1977 C C . ARG A 1 273 ? -16.447 4.489 12.532 1.00 94.38 273 ARG A C 1
ATOM 1979 O O . ARG A 1 273 ? -16.470 3.777 11.529 1.00 94.38 273 ARG A O 1
ATOM 1986 N N . GLY A 1 274 ? -15.522 4.378 13.470 1.00 93.94 274 GLY A N 1
ATOM 1987 C CA . GLY A 1 274 ? -14.421 3.438 13.359 1.00 93.94 274 GLY A CA 1
ATOM 1988 C C . GLY A 1 274 ? -13.688 3.251 14.671 1.00 93.94 274 GLY A C 1
ATOM 1989 O O . GLY A 1 274 ? -14.236 3.463 15.749 1.00 93.94 274 GLY A O 1
ATOM 1990 N N . TRP A 1 275 ? -12.433 2.856 14.549 1.00 93.94 275 TRP A N 1
ATOM 1991 C CA . TRP A 1 275 ? -11.560 2.482 15.647 1.00 93.94 275 TRP A CA 1
ATOM 1992 C C . TRP A 1 275 ? -10.239 3.209 15.487 1.00 93.94 275 TRP A C 1
ATOM 1994 O O . TRP A 1 275 ? -9.697 3.234 14.389 1.00 93.94 275 TRP A O 1
ATOM 2004 N N . ILE A 1 276 ? -9.722 3.799 16.553 1.00 94.69 276 ILE A N 1
ATOM 2005 C CA . ILE A 1 276 ? -8.421 4.464 16.552 1.00 94.69 276 ILE A CA 1
ATOM 2006 C C . ILE A 1 276 ? -7.538 3.840 17.618 1.00 94.69 276 ILE A C 1
ATOM 2008 O O . ILE A 1 276 ? -8.030 3.441 18.672 1.00 94.69 276 ILE A O 1
ATOM 2012 N 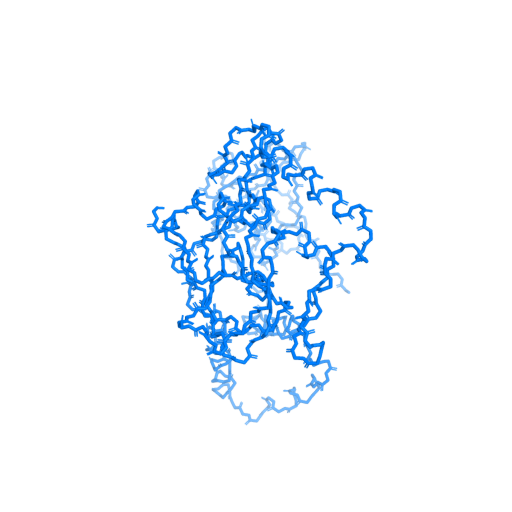N . GLY A 1 277 ? -6.248 3.743 17.339 1.00 93.25 277 GLY A N 1
ATOM 2013 C CA . GLY A 1 277 ? -5.266 3.266 18.298 1.00 93.25 277 GLY A CA 1
ATOM 2014 C C . GLY A 1 277 ? -3.878 3.208 17.691 1.00 93.25 277 GLY A C 1
ATOM 2015 O O . GLY A 1 277 ? -3.697 3.359 16.476 1.00 93.25 277 GLY A O 1
ATOM 2016 N N . SER A 1 278 ? -2.905 2.962 18.553 1.00 93.94 278 SER A N 1
ATOM 2017 C CA . SER A 1 278 ? -1.519 2.783 18.166 1.00 93.94 278 SER A CA 1
ATOM 2018 C C . SER A 1 278 ? -1.354 1.521 17.333 1.00 93.94 278 SER A C 1
ATOM 2020 O O . SER A 1 278 ? -2.006 0.502 17.552 1.00 93.94 278 SER A O 1
ATOM 2022 N N . ALA A 1 279 ? -0.434 1.552 16.390 1.00 93.75 279 ALA A N 1
ATOM 2023 C CA . ALA A 1 279 ? -0.010 0.369 15.674 1.00 93.75 279 ALA A CA 1
ATOM 2024 C C . ALA A 1 279 ? 0.856 -0.540 16.534 1.00 93.75 279 ALA A C 1
ATOM 2026 O O . ALA A 1 279 ? 1.756 -0.064 17.227 1.00 93.75 279 ALA A O 1
ATOM 2027 N N . ARG A 1 280 ? 0.663 -1.853 16.434 1.00 92.38 280 ARG A N 1
ATOM 2028 C CA . ARG A 1 280 ? 1.625 -2.794 17.014 1.00 92.38 280 ARG A CA 1
ATOM 2029 C C . ARG A 1 280 ? 2.900 -2.894 16.175 1.00 92.38 280 ARG A C 1
ATOM 2031 O O . ARG A 1 280 ? 2.822 -2.772 14.947 1.00 92.38 280 ARG A O 1
ATOM 2038 N N . PRO A 1 281 ? 4.049 -3.166 16.818 1.00 94.38 281 PRO A N 1
ATOM 2039 C CA . PRO A 1 281 ? 5.268 -3.492 16.101 1.00 94.38 281 PRO A CA 1
ATOM 2040 C C . PRO A 1 281 ? 5.093 -4.757 15.266 1.00 94.38 281 PRO A C 1
ATOM 2042 O O . PRO A 1 281 ? 4.293 -5.644 15.585 1.00 94.38 281 PRO A O 1
ATOM 2045 N N . GLN A 1 282 ? 5.883 -4.859 14.204 1.00 93.25 282 GLN A N 1
ATOM 2046 C CA . GLN A 1 282 ? 6.004 -6.095 13.444 1.00 93.25 282 GLN A CA 1
ATOM 2047 C C . GLN A 1 282 ? 7.381 -6.240 12.813 1.00 93.25 282 GLN A C 1
ATOM 2049 O O . GLN A 1 282 ? 8.112 -5.264 12.645 1.00 93.25 282 GLN A O 1
ATOM 2054 N N . MET A 1 283 ? 7.706 -7.467 12.415 1.00 95.00 283 MET A N 1
ATOM 2055 C CA . MET A 1 283 ? 8.958 -7.747 11.727 1.00 95.00 283 MET A CA 1
ATOM 2056 C C . MET A 1 283 ? 9.040 -6.970 10.413 1.00 95.00 283 MET A C 1
ATOM 2058 O O . MET A 1 283 ? 8.077 -6.959 9.650 1.00 95.00 283 MET A O 1
ATOM 2062 N N . SER A 1 284 ? 10.191 -6.354 10.158 1.00 95.75 284 SER A N 1
ATOM 2063 C CA . SER A 1 284 ? 10.547 -5.814 8.843 1.00 95.75 284 SER A CA 1
ATOM 2064 C C . SER A 1 284 ? 10.647 -6.949 7.816 1.00 95.75 284 SER A C 1
ATOM 2066 O O . SER A 1 284 ? 10.848 -8.117 8.172 1.00 95.75 284 SER A O 1
ATOM 2068 N N . SER A 1 285 ? 10.521 -6.611 6.533 1.00 93.25 285 SER A N 1
ATOM 2069 C CA . SER A 1 285 ? 10.564 -7.582 5.430 1.00 93.25 285 SER A CA 1
ATOM 2070 C C . SER A 1 285 ? 11.910 -8.306 5.310 1.00 93.25 285 SER A C 1
ATOM 2072 O O . SER A 1 285 ? 11.972 -9.384 4.722 1.00 93.25 285 SER A O 1
ATOM 2074 N N . ASP A 1 286 ? 12.978 -7.762 5.895 1.00 89.31 286 ASP A N 1
ATOM 2075 C CA . ASP A 1 286 ? 14.293 -8.413 5.962 1.00 89.31 286 ASP A CA 1
ATOM 2076 C C . ASP A 1 286 ? 14.373 -9.574 6.970 1.00 89.31 286 ASP A C 1
ATOM 2078 O O . ASP A 1 286 ? 15.366 -10.301 6.997 1.00 89.31 286 ASP A O 1
ATOM 2082 N N . GLY A 1 287 ? 13.357 -9.750 7.822 1.00 90.31 287 GLY A N 1
ATOM 2083 C CA . GLY A 1 287 ? 13.340 -10.792 8.846 1.00 90.31 287 GLY A CA 1
ATOM 2084 C C . GLY A 1 287 ? 14.395 -10.617 9.943 1.00 90.31 287 GLY A C 1
ATOM 2085 O O . GLY A 1 287 ? 14.627 -11.559 10.700 1.00 90.31 287 GLY A O 1
ATOM 2086 N N . VAL A 1 288 ? 15.017 -9.437 10.059 1.00 91.44 288 VAL A N 1
ATOM 2087 C CA . VAL A 1 288 ? 16.023 -9.121 11.092 1.00 91.44 288 VAL A CA 1
ATOM 2088 C C . VAL A 1 288 ? 15.628 -7.903 11.92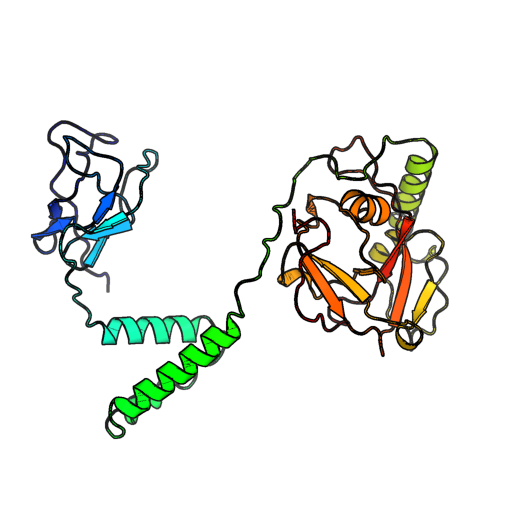4 1.00 91.44 288 VAL A C 1
ATOM 2090 O O . VAL A 1 288 ? 15.736 -7.931 13.152 1.00 91.44 288 VAL A O 1
ATOM 2093 N N . ASN A 1 289 ? 15.154 -6.842 11.276 1.00 96.06 289 ASN A N 1
ATOM 2094 C CA . ASN A 1 289 ? 14.753 -5.613 11.946 1.00 96.06 289 ASN A CA 1
ATOM 2095 C C . ASN A 1 289 ? 13.255 -5.622 12.282 1.00 96.06 289 ASN A C 1
ATOM 2097 O O . ASN A 1 289 ? 12.495 -6.500 11.873 1.00 96.06 289 ASN A O 1
ATOM 2101 N N . VAL A 1 290 ? 12.817 -4.621 13.036 1.00 97.19 290 VAL A N 1
ATOM 2102 C CA . VAL A 1 290 ? 11.425 -4.445 13.452 1.00 97.19 290 VAL A CA 1
ATOM 2103 C C . VAL A 1 290 ? 10.964 -3.055 13.055 1.00 97.19 290 VAL A C 1
ATOM 2105 O O . VAL A 1 290 ? 11.658 -2.067 13.289 1.00 97.19 290 VAL A O 1
ATOM 2108 N N . LEU A 1 291 ? 9.770 -2.966 12.482 1.00 97.44 291 LEU A N 1
ATOM 2109 C CA . LEU A 1 291 ? 9.044 -1.710 12.429 1.00 97.44 291 LEU A CA 1
ATOM 2110 C C . LEU A 1 291 ? 8.407 -1.477 13.802 1.00 97.44 291 LEU A C 1
ATOM 2112 O O . LEU A 1 291 ? 7.583 -2.297 14.215 1.00 97.44 291 LEU A O 1
ATOM 2116 N N . PRO A 1 292 ? 8.775 -0.403 14.520 1.00 95.81 292 PRO A N 1
ATOM 2117 C CA . PRO A 1 292 ? 8.364 -0.217 15.909 1.00 95.81 292 PRO A CA 1
ATOM 2118 C C . PRO A 1 292 ? 6.853 -0.003 16.066 1.00 95.81 292 PRO A C 1
ATOM 2120 O O . PRO A 1 292 ? 6.295 -0.329 17.105 1.00 95.81 292 PRO A O 1
ATOM 2123 N N . GLY A 1 293 ? 6.162 0.501 15.042 1.00 94.31 293 GLY A N 1
ATOM 2124 C CA . GLY A 1 293 ? 4.757 0.865 15.161 1.00 94.31 293 GLY A CA 1
ATOM 2125 C C . GLY A 1 293 ? 4.581 2.094 16.054 1.00 94.31 293 GLY A C 1
ATOM 2126 O O . GLY A 1 293 ? 5.362 3.042 15.988 1.00 94.31 293 GLY A O 1
ATOM 2127 N N . HIS A 1 294 ? 3.545 2.076 16.890 1.00 93.50 294 HIS A N 1
ATOM 2128 C CA . HIS A 1 294 ? 3.141 3.140 17.819 1.00 93.50 294 HIS A CA 1
ATOM 2129 C C . HIS A 1 294 ? 2.571 4.415 17.187 1.00 93.50 294 HIS A C 1
ATOM 2131 O O . HIS A 1 294 ? 2.089 5.287 17.904 1.00 93.50 294 HIS A O 1
ATOM 2137 N N . GLY A 1 295 ? 2.580 4.533 15.860 1.00 94.38 295 GLY A N 1
ATOM 2138 C CA . GLY A 1 295 ? 1.812 5.559 15.168 1.00 94.38 295 GLY A CA 1
ATOM 2139 C C . GLY A 1 295 ? 0.317 5.282 15.302 1.00 94.38 295 GLY A C 1
ATOM 2140 O O . GLY A 1 295 ? -0.116 4.133 15.216 1.00 94.38 295 GLY A O 1
ATOM 2141 N N . GLU A 1 296 ? -0.468 6.333 15.503 1.00 94.38 296 GLU A N 1
ATOM 2142 C CA . GLU A 1 296 ? -1.918 6.233 15.647 1.00 94.38 296 GLU A CA 1
ATOM 2143 C C . GLU A 1 296 ? -2.584 6.145 14.269 1.00 94.38 296 GLU A C 1
ATOM 2145 O O . GLU A 1 296 ? -2.399 7.032 13.429 1.00 94.38 296 GLU A O 1
ATOM 2150 N N . TRP A 1 297 ? -3.368 5.093 14.018 1.00 93.19 297 TRP A N 1
ATOM 2151 C CA . TRP A 1 297 ? -4.193 4.999 12.808 1.00 93.19 297 TRP A CA 1
ATOM 2152 C C . TRP A 1 297 ? -5.653 4.788 13.155 1.00 93.19 297 TRP A C 1
ATOM 2154 O O . TRP A 1 297 ? -6.014 4.259 14.202 1.00 93.19 297 TRP A O 1
ATOM 2164 N N . ILE A 1 298 ? -6.486 5.148 12.195 1.00 96.25 298 ILE A N 1
ATOM 2165 C CA . ILE A 1 298 ? -7.922 4.969 12.207 1.00 96.25 298 ILE A CA 1
ATOM 2166 C C . ILE A 1 298 ? -8.250 3.795 11.286 1.00 96.25 298 ILE A C 1
ATOM 2168 O O . ILE A 1 298 ? -7.768 3.724 10.153 1.00 96.25 298 ILE A O 1
ATOM 2172 N N . TRP A 1 299 ? -9.089 2.878 11.754 1.00 96.31 299 TRP A N 1
ATOM 2173 C CA . TRP A 1 299 ? -9.658 1.805 10.960 1.00 96.31 299 TRP A CA 1
ATOM 2174 C C . TRP A 1 299 ? -11.178 1.898 10.898 1.00 96.31 299 TRP A C 1
ATOM 2176 O O . TRP A 1 299 ? -11.861 2.061 11.907 1.00 96.31 299 TRP A O 1
ATOM 2186 N N . PHE A 1 300 ? -11.708 1.718 9.698 1.00 94.81 300 PHE A N 1
ATOM 2187 C CA . PHE A 1 300 ? -13.120 1.466 9.432 1.00 94.81 300 PHE A CA 1
ATOM 2188 C C . PHE A 1 300 ? -13.233 0.533 8.213 1.00 94.81 300 PHE A C 1
ATOM 2190 O O . PHE A 1 300 ? -12.233 0.310 7.514 1.00 94.81 300 PHE A O 1
ATOM 2197 N N . PRO A 1 301 ? -14.411 -0.059 7.942 1.00 94.19 301 PRO A N 1
ATOM 2198 C CA . PRO A 1 301 ? -14.580 -0.959 6.810 1.00 94.19 301 PRO A CA 1
ATOM 2199 C C . PRO A 1 301 ? -14.113 -0.333 5.479 1.00 94.19 301 PRO A C 1
ATOM 2201 O O . PRO A 1 301 ? -14.374 0.842 5.208 1.00 94.19 301 PRO A O 1
ATOM 2204 N N . PRO A 1 302 ? -13.400 -1.088 4.622 1.00 93.75 302 PRO A N 1
ATOM 2205 C CA . PRO A 1 302 ? -13.025 -0.608 3.296 1.00 93.75 302 PRO A CA 1
ATOM 2206 C C . PRO A 1 302 ? -14.241 -0.117 2.502 1.00 93.75 302 PRO A C 1
ATOM 2208 O O . PRO A 1 302 ? -15.296 -0.748 2.513 1.00 93.75 302 PRO A O 1
ATOM 2211 N N . GLY A 1 303 ? -14.080 1.001 1.798 1.00 92.81 303 GLY A N 1
ATOM 2212 C CA . GLY A 1 303 ? -15.151 1.657 1.046 1.00 92.81 303 GLY A CA 1
ATOM 2213 C C . GLY A 1 303 ? -16.072 2.564 1.868 1.00 92.81 303 GLY A C 1
ATOM 2214 O O . GLY A 1 303 ? -16.922 3.214 1.270 1.00 92.81 303 GLY A O 1
ATOM 2215 N N . SER A 1 304 ? -15.912 2.656 3.197 1.00 92.12 304 SER A N 1
ATOM 2216 C CA . SER A 1 304 ? -16.677 3.618 4.007 1.00 92.12 304 SER A CA 1
ATOM 2217 C C . SER A 1 304 ? -16.275 5.068 3.731 1.00 92.12 304 SER A C 1
ATOM 2219 O O . SER A 1 304 ? -17.135 5.937 3.633 1.00 92.12 304 SER A O 1
ATOM 2221 N N . ALA A 1 305 ? -14.976 5.338 3.584 1.00 89.69 305 ALA A N 1
ATOM 2222 C CA . ALA A 1 305 ? -14.492 6.646 3.156 1.00 89.69 305 ALA A CA 1
ATOM 2223 C C . ALA A 1 305 ? -14.608 6.784 1.635 1.00 89.69 305 ALA A C 1
ATOM 2225 O O . ALA A 1 305 ? -14.285 5.851 0.901 1.00 89.69 305 ALA A O 1
ATOM 2226 N N . GLY A 1 306 ? -15.025 7.963 1.171 1.00 87.69 306 GLY A N 1
ATOM 2227 C CA . GLY A 1 306 ? -14.964 8.350 -0.236 1.00 87.69 306 GLY A CA 1
ATOM 2228 C C . GLY A 1 306 ? -13.644 9.071 -0.517 1.00 87.69 306 GLY A C 1
ATOM 2229 O O . GLY A 1 306 ? -13.597 10.288 -0.325 1.00 87.69 306 GLY A O 1
ATOM 2230 N N . PRO A 1 307 ? -12.566 8.373 -0.930 1.00 87.44 307 PRO A N 1
ATOM 2231 C CA . PRO A 1 307 ? -11.278 9.005 -1.169 1.00 87.44 307 PRO A CA 1
ATOM 2232 C C . PRO A 1 307 ? -11.385 10.025 -2.298 1.00 87.44 307 PRO A C 1
ATOM 2234 O O . PRO A 1 307 ? -11.916 9.750 -3.376 1.00 87.44 307 PRO A O 1
ATOM 2237 N N . GLY A 1 308 ? -10.842 11.207 -2.040 1.00 86.44 308 GLY A N 1
ATOM 2238 C CA . GLY A 1 308 ? -10.699 12.266 -3.019 1.00 86.44 308 GLY A CA 1
ATOM 2239 C C . GLY A 1 308 ? -9.553 12.014 -3.998 1.00 86.44 308 GLY A C 1
ATOM 2240 O O . GLY A 1 308 ? -9.102 10.892 -4.237 1.00 86.44 308 GLY A O 1
ATOM 2241 N N . LYS A 1 309 ? -9.060 13.106 -4.583 1.00 87.38 309 LYS A N 1
ATOM 2242 C CA . LYS A 1 309 ? -7.972 13.067 -5.560 1.00 87.38 309 LYS A CA 1
ATOM 2243 C C . LYS A 1 309 ? -6.670 12.566 -4.925 1.00 87.38 309 LYS A C 1
ATOM 2245 O O . LYS A 1 309 ? -6.295 12.977 -3.832 1.00 87.38 309 LYS A O 1
ATOM 2250 N N . THR A 1 310 ? -5.941 11.742 -5.669 1.00 90.31 310 THR A N 1
ATOM 2251 C CA . THR A 1 310 ? -4.592 11.294 -5.316 1.00 90.31 310 THR A CA 1
ATOM 2252 C C . THR A 1 310 ? -3.580 12.443 -5.360 1.00 90.31 310 THR A C 1
ATOM 2254 O O . THR A 1 310 ? -3.508 13.178 -6.349 1.00 90.31 310 THR A O 1
ATOM 2257 N N . MET A 1 311 ? -2.741 12.542 -4.335 1.00 90.94 311 MET A N 1
ATOM 2258 C CA . MET A 1 311 ? -1.679 13.538 -4.182 1.00 90.94 311 MET A CA 1
ATOM 2259 C C . MET A 1 311 ? -0.326 12.857 -3.930 1.00 90.94 311 MET A C 1
ATOM 2261 O O . MET A 1 311 ? -0.318 11.734 -3.429 1.00 90.94 311 MET A O 1
ATOM 2265 N N . PRO A 1 312 ? 0.812 13.481 -4.288 1.00 92.44 312 PRO A N 1
ATOM 2266 C CA . PRO A 1 312 ? 2.134 12.920 -4.015 1.00 92.44 312 PRO A CA 1
ATOM 2267 C C . PRO A 1 312 ? 2.426 12.939 -2.515 1.00 92.44 312 PRO A C 1
ATOM 2269 O O . PRO A 1 312 ? 2.133 13.926 -1.847 1.00 92.44 312 PRO A O 1
ATOM 2272 N N . THR A 1 313 ? 3.036 11.885 -1.978 1.00 93.06 313 THR A N 1
ATOM 2273 C CA . THR A 1 313 ? 3.533 11.907 -0.590 1.00 93.06 313 THR A CA 1
ATOM 2274 C C . THR A 1 313 ? 4.665 12.929 -0.406 1.00 93.06 313 THR A C 1
ATOM 2276 O O . THR A 1 313 ? 5.385 13.204 -1.367 1.00 93.06 313 THR A O 1
ATOM 2279 N N . PRO A 1 314 ? 4.916 13.439 0.816 1.00 92.31 314 PRO A N 1
ATOM 2280 C CA . PRO A 1 314 ? 6.008 14.390 1.073 1.00 92.31 314 PRO A CA 1
ATOM 2281 C C . PRO A 1 314 ? 7.401 13.918 0.617 1.00 92.31 314 PRO A C 1
ATOM 2283 O O . PRO A 1 314 ? 8.264 14.727 0.284 1.00 92.31 314 PRO A O 1
ATOM 2286 N N . TRP A 1 315 ? 7.625 12.603 0.571 1.00 90.31 315 TRP A N 1
ATOM 2287 C CA . TRP A 1 315 ? 8.885 11.989 0.146 1.00 90.31 315 TRP A CA 1
ATOM 2288 C C . TRP A 1 315 ? 8.926 11.562 -1.328 1.00 90.31 315 TRP A C 1
ATOM 2290 O O . TRP A 1 315 ? 9.974 11.120 -1.783 1.00 90.31 315 TRP A O 1
ATOM 2300 N N . SER A 1 316 ? 7.832 11.688 -2.089 1.00 83.38 316 SER A N 1
ATOM 2301 C CA . SER A 1 316 ? 7.808 11.320 -3.517 1.00 83.38 316 SER A CA 1
ATOM 2302 C C . SER A 1 316 ? 8.113 12.489 -4.455 1.00 83.38 316 SER A C 1
ATOM 2304 O O . SER A 1 316 ? 8.112 12.316 -5.668 1.00 83.38 316 SER A O 1
ATOM 2306 N N . THR A 1 317 ? 8.317 13.694 -3.918 1.00 62.06 317 THR A N 1
ATOM 2307 C CA . THR A 1 317 ? 8.625 14.912 -4.685 1.00 62.06 317 THR A CA 1
ATOM 2308 C C . THR A 1 317 ? 10.126 15.221 -4.739 1.00 62.06 317 THR A C 1
ATOM 2310 O O . THR A 1 317 ? 10.494 16.377 -4.943 1.00 62.06 317 THR A O 1
ATOM 2313 N N . LYS A 1 318 ? 10.990 14.227 -4.510 1.00 49.22 318 LYS A N 1
ATOM 2314 C CA . LYS A 1 318 ? 12.452 14.349 -4.582 1.00 49.22 318 LYS A CA 1
ATOM 2315 C C . LYS A 1 318 ? 13.022 13.422 -5.642 1.00 49.22 318 LYS A C 1
ATOM 2317 O O . LYS A 1 318 ? 12.507 12.289 -5.747 1.00 49.22 318 LYS A O 1
#